Protein AF-A0A519KY81-F1 (afdb_monomer)

Foldseek 3Di:
DFQDPPDCPVVLVVLLVVVCVLCVVAWEEEEADCQQVSNLLVNVVVQHAYEYEHQDPLSLLNCLQRHFDACVPPVVVLVVLLVVLVPFDFAADPQLVVPVVVAPFAPSSQNSSLVRSVVVLVVVPDDSSSSSQSLVQSNVLSSQQTQPPRWSLHGDPDRDPSRPDHRDGDGPPHHHGHPVDGHYGYNDDSVVCVVVDDIPYYDDDDDPDPDDSCSGPVSSD

Structure (mmCIF, N/CA/C/O backbone):
data_AF-A0A519KY81-F1
#
_entry.id   AF-A0A519KY81-F1
#
loop_
_atom_site.group_PDB
_atom_site.id
_atom_site.type_symbol
_atom_site.label_atom_id
_atom_site.label_alt_id
_atom_site.label_comp_id
_atom_site.label_asym_id
_atom_site.label_entity_id
_atom_site.label_seq_id
_atom_site.pdbx_PDB_ins_code
_atom_site.Cartn_x
_atom_site.Cartn_y
_atom_site.Cartn_z
_atom_site.occupancy
_atom_site.B_iso_or_equiv
_atom_site.auth_seq_id
_atom_site.auth_comp_id
_atom_site.auth_asym_id
_atom_site.auth_atom_id
_atom_site.pdbx_PDB_model_num
ATOM 1 N N . MET A 1 1 ? 3.117 6.046 1.706 1.00 86.75 1 MET A N 1
ATOM 2 C CA . MET A 1 1 ? 1.874 5.765 0.960 1.00 86.75 1 MET A CA 1
ATOM 3 C C . MET A 1 1 ? 1.946 6.355 -0.438 1.00 86.75 1 MET A C 1
ATOM 5 O O . MET A 1 1 ? 2.460 7.462 -0.584 1.00 86.75 1 MET A O 1
ATOM 9 N N . ILE A 1 2 ? 1.371 5.650 -1.414 1.00 87.56 2 ILE A N 1
ATOM 10 C CA . ILE A 1 2 ? 1.284 6.036 -2.833 1.00 87.56 2 ILE A CA 1
ATOM 11 C C . ILE A 1 2 ? 0.385 7.264 -3.089 1.00 87.56 2 ILE A C 1
ATOM 13 O O . ILE A 1 2 ? -0.436 7.644 -2.240 1.00 87.56 2 ILE A O 1
ATOM 17 N N . LYS A 1 3 ? 0.521 7.885 -4.269 1.00 85.81 3 LYS A N 1
ATOM 18 C CA . LYS A 1 3 ? -0.446 8.875 -4.781 1.00 85.81 3 LYS A CA 1
ATOM 19 C C . LYS A 1 3 ? -1.814 8.217 -5.005 1.00 85.81 3 LYS A C 1
ATOM 21 O O . LYS A 1 3 ? -1.895 7.115 -5.534 1.00 85.81 3 LYS A O 1
ATOM 26 N N . TYR A 1 4 ? -2.886 8.901 -4.594 1.00 79.50 4 TYR A N 1
ATOM 27 C CA . TYR A 1 4 ? -4.249 8.363 -4.640 1.00 79.50 4 TYR A CA 1
ATOM 28 C C . TYR A 1 4 ? -5.308 9.464 -4.793 1.00 79.50 4 TYR A C 1
ATOM 30 O O . TYR A 1 4 ? -5.270 10.476 -4.082 1.00 79.50 4 TYR A O 1
ATOM 38 N N . ILE A 1 5 ? -6.265 9.273 -5.698 1.00 74.19 5 ILE A N 1
ATOM 39 C CA . ILE A 1 5 ? -7.364 10.198 -5.958 1.00 74.19 5 ILE A CA 1
ATOM 40 C C . ILE A 1 5 ? -8.365 10.128 -4.812 1.00 74.19 5 ILE A C 1
ATOM 42 O O . ILE A 1 5 ? -8.675 9.061 -4.287 1.00 74.19 5 ILE A O 1
ATOM 46 N N . GLY A 1 6 ? -8.835 11.295 -4.377 1.00 72.38 6 GLY A N 1
ATOM 47 C CA . GLY A 1 6 ? -9.708 11.388 -3.207 1.00 72.38 6 GLY A CA 1
ATOM 48 C C . GLY A 1 6 ? -8.995 11.128 -1.878 1.00 72.38 6 GLY A C 1
ATOM 49 O O . GLY A 1 6 ? -9.665 10.965 -0.858 1.00 72.38 6 GLY A O 1
ATOM 50 N N . SER A 1 7 ? -7.654 11.111 -1.859 1.00 77.50 7 SER A N 1
ATOM 51 C CA . SER A 1 7 ? -6.913 10.863 -0.629 1.00 77.50 7 SER A CA 1
ATOM 52 C C . SER A 1 7 ? -7.255 11.872 0.469 1.00 77.50 7 SER A C 1
ATOM 54 O O . SER A 1 7 ? -7.085 13.082 0.309 1.00 77.50 7 SER A O 1
ATOM 56 N N . LYS A 1 8 ? -7.634 11.358 1.641 1.00 83.31 8 LYS A N 1
ATOM 57 C CA . LYS A 1 8 ? -8.066 12.143 2.804 1.00 83.31 8 LYS A CA 1
ATOM 58 C C . LYS A 1 8 ? -6.940 12.837 3.567 1.00 83.31 8 LYS A C 1
ATOM 60 O O . LYS A 1 8 ? -7.136 13.256 4.698 1.00 83.31 8 LYS A O 1
ATOM 65 N N . ARG A 1 9 ? -5.767 13.044 2.954 1.00 83.69 9 ARG A N 1
ATOM 66 C CA . ARG A 1 9 ? -4.613 13.693 3.607 1.00 83.69 9 ARG A CA 1
ATOM 67 C C . ARG A 1 9 ? -4.960 15.049 4.227 1.00 83.69 9 ARG A C 1
ATOM 69 O O . ARG A 1 9 ? -4.516 15.325 5.331 1.00 83.69 9 ARG A O 1
ATOM 76 N N . ALA A 1 10 ? -5.741 15.873 3.529 1.00 86.44 10 ALA A N 1
ATOM 77 C CA . ALA A 1 10 ? -6.136 17.196 4.020 1.00 86.44 10 ALA A CA 1
ATOM 78 C C . ALA A 1 10 ? -7.217 17.145 5.115 1.00 86.44 10 ALA A C 1
ATOM 80 O O . ALA A 1 10 ? -7.306 18.067 5.918 1.00 86.44 10 ALA A O 1
ATOM 81 N N . LEU A 1 11 ? -8.021 16.076 5.158 1.00 89.19 11 LEU A N 1
ATOM 82 C CA . LEU A 1 11 ? -9.127 15.908 6.109 1.00 89.19 11 LEU A CA 1
ATOM 83 C C . LEU A 1 11 ? -8.766 15.014 7.300 1.00 89.19 11 LEU A C 1
ATOM 85 O O . LEU A 1 11 ? -9.532 14.935 8.254 1.00 89.19 11 LEU A O 1
ATOM 89 N N . LEU A 1 12 ? -7.598 14.370 7.271 1.00 90.88 12 LEU A N 1
ATOM 90 C CA . LEU A 1 12 ? -7.195 13.355 8.241 1.00 90.88 12 LEU A CA 1
ATOM 91 C C . LEU A 1 12 ? -7.276 13.860 9.684 1.00 90.88 12 LEU A C 1
ATOM 93 O O . LEU A 1 12 ? -7.847 13.189 10.533 1.00 90.88 12 LEU A O 1
ATOM 97 N N . GLY A 1 13 ? -6.782 15.076 9.943 1.00 91.12 13 GLY A N 1
ATOM 98 C CA . GLY A 1 13 ? -6.840 15.673 11.278 1.00 91.12 13 GLY A CA 1
ATOM 99 C C . GLY A 1 13 ? -8.270 15.872 11.785 1.00 91.12 13 GLY A C 1
ATOM 100 O O . GLY A 1 13 ? -8.539 15.609 12.950 1.00 91.12 13 GLY A O 1
ATOM 101 N N . GLN A 1 14 ? -9.195 16.279 10.910 1.00 93.94 14 GLN A N 1
ATOM 102 C CA . GLN A 1 14 ? -10.605 16.450 11.272 1.00 93.94 14 GLN A CA 1
ATOM 103 C C . GLN A 1 14 ? -11.278 15.098 11.517 1.00 93.94 14 GLN A C 1
ATOM 105 O O . GLN A 1 14 ? -11.890 14.918 12.562 1.00 93.94 14 GLN A O 1
ATOM 110 N N . VAL A 1 15 ? -11.107 14.137 10.600 1.00 93.94 15 VAL A N 1
ATOM 111 C CA . VAL A 1 15 ? -11.692 12.791 10.721 1.00 93.94 15 VAL A CA 1
ATOM 112 C C . VAL A 1 15 ? -11.234 12.124 12.016 1.00 93.94 15 VAL A C 1
ATOM 114 O O . VAL A 1 15 ? -12.064 11.695 12.813 1.00 93.94 15 VAL A O 1
ATOM 117 N N . SER A 1 16 ? -9.926 12.091 12.271 1.00 94.38 16 SER A N 1
ATOM 118 C CA . SER A 1 16 ? -9.390 11.449 13.470 1.00 94.38 16 SER A CA 1
ATOM 119 C C . SER A 1 16 ? -9.796 12.176 14.757 1.00 94.38 16 SER A C 1
ATOM 121 O O . SER A 1 16 ? -10.118 11.519 15.742 1.00 94.38 16 SER A O 1
ATOM 123 N N . ALA A 1 17 ? -9.864 13.515 14.756 1.00 95.50 17 ALA A N 1
ATOM 124 C CA . ALA A 1 17 ? -10.362 14.269 15.909 1.00 95.50 17 ALA A CA 1
ATOM 125 C C . ALA A 1 17 ? -11.845 13.982 16.197 1.00 95.50 17 ALA A C 1
ATOM 127 O O . ALA A 1 17 ? -12.228 13.833 17.356 1.00 95.50 17 ALA A O 1
ATOM 128 N N . THR A 1 18 ? -12.678 13.863 15.159 1.00 97.12 18 THR A N 1
ATOM 129 C CA . THR A 1 18 ? -14.090 13.491 15.310 1.00 97.12 18 THR A CA 1
ATOM 130 C C . THR A 1 18 ? -14.241 12.077 15.866 1.00 97.12 18 THR A C 1
ATOM 132 O O . THR A 1 18 ? -15.020 11.884 16.795 1.00 97.12 18 THR A O 1
ATOM 135 N N . VAL A 1 19 ? -13.474 11.104 15.362 1.00 97.12 19 VAL A N 1
ATOM 136 C CA . VAL A 1 19 ? -13.491 9.729 15.890 1.00 97.12 19 VAL A CA 1
ATOM 137 C C . VAL A 1 19 ? -13.079 9.706 17.363 1.00 97.12 19 VAL A C 1
ATOM 139 O O . VAL A 1 19 ? -13.790 9.125 18.178 1.00 97.12 19 VAL A O 1
ATOM 142 N N . ALA A 1 20 ? -12.001 10.404 17.731 1.00 96.25 20 ALA A N 1
ATOM 143 C CA . ALA A 1 20 ? -11.552 10.495 19.119 1.00 96.25 20 ALA A CA 1
ATOM 144 C C . ALA A 1 20 ? -12.575 11.172 20.046 1.00 96.25 20 ALA A C 1
ATOM 146 O O . ALA A 1 20 ? -12.716 10.775 21.199 1.00 96.25 20 ALA A O 1
ATOM 147 N N . ALA A 1 21 ? -13.320 12.165 19.552 1.00 97.44 21 ALA A N 1
ATOM 148 C CA . ALA A 1 21 ? -14.384 12.805 20.320 1.00 97.44 21 ALA A CA 1
ATOM 149 C C . ALA A 1 21 ? -15.600 11.885 20.538 1.00 97.44 21 ALA A C 1
ATOM 151 O O . ALA A 1 21 ? -16.237 11.959 21.587 1.00 97.44 21 ALA A O 1
ATOM 152 N N . LEU A 1 22 ? -15.922 11.028 19.563 1.00 97.56 22 LEU A N 1
ATOM 153 C CA . LEU A 1 22 ? -17.027 10.066 19.651 1.00 97.56 22 LEU A CA 1
ATOM 154 C C . LEU A 1 22 ? -16.667 8.830 20.488 1.00 97.56 22 LEU A C 1
ATOM 156 O O . LEU A 1 22 ? -17.531 8.287 21.171 1.00 97.56 22 LEU A O 1
ATOM 160 N N . LEU A 1 23 ? -15.398 8.416 20.464 1.00 96.81 23 LEU A N 1
ATOM 161 C CA . LEU A 1 23 ? -14.864 7.260 21.187 1.00 96.81 23 LEU A CA 1
ATOM 162 C C . LEU A 1 23 ? -13.694 7.671 22.108 1.00 96.81 23 LEU A C 1
ATOM 164 O O . LEU A 1 23 ? -12.553 7.250 21.894 1.00 96.81 23 LEU A O 1
ATOM 168 N N . PRO A 1 24 ? -13.939 8.483 23.157 1.00 95.44 24 PRO A N 1
ATOM 169 C CA . PRO A 1 24 ? -12.875 9.055 23.991 1.00 95.44 24 PRO A CA 1
ATOM 170 C C . PRO A 1 24 ? -12.103 8.024 24.823 1.00 95.44 24 PRO A C 1
ATOM 172 O O . PRO A 1 24 ? -11.012 8.320 25.298 1.00 95.44 24 PRO A O 1
ATOM 175 N N . GLN A 1 25 ? -12.660 6.824 25.009 1.00 94.38 25 GLN A N 1
ATOM 176 C CA . GLN A 1 25 ? -12.021 5.716 25.731 1.00 94.38 25 GLN A CA 1
ATOM 177 C C . GLN A 1 25 ? -11.366 4.695 24.785 1.00 94.38 25 GLN A C 1
ATOM 179 O O . GLN A 1 25 ? -10.981 3.609 25.216 1.00 94.38 25 GLN A O 1
ATOM 184 N N . GLY A 1 26 ? -11.251 5.024 23.496 1.00 95.12 26 GLY A N 1
ATOM 185 C CA . GLY A 1 26 ? -10.890 4.066 22.458 1.00 95.12 26 GLY A CA 1
ATOM 186 C C . GLY A 1 26 ? -12.090 3.237 21.995 1.00 95.12 26 GLY A C 1
ATOM 187 O O . GLY A 1 26 ? -13.235 3.505 22.358 1.00 95.12 26 GLY A O 1
ATOM 188 N N . GLY A 1 27 ? -11.818 2.244 21.153 1.00 96.19 27 GLY A N 1
ATOM 189 C CA . GLY A 1 27 ? -12.830 1.363 20.577 1.00 96.19 27 GLY A CA 1
ATOM 190 C C . GLY A 1 27 ? -12.358 0.723 19.275 1.00 96.19 27 GLY A C 1
ATOM 191 O O . GLY A 1 27 ? -11.197 0.869 18.871 1.00 96.19 27 GLY A O 1
ATOM 192 N N . THR A 1 28 ? -13.277 0.018 18.627 1.00 97.88 28 THR A N 1
ATOM 193 C CA . THR A 1 28 ? -13.098 -0.589 17.310 1.00 97.88 28 THR A CA 1
ATOM 194 C C . THR A 1 28 ? -13.725 0.296 16.241 1.00 97.88 28 THR A C 1
ATOM 196 O O . THR A 1 28 ? -14.919 0.585 16.287 1.00 97.88 28 THR A O 1
ATOM 199 N N . VAL A 1 29 ? -12.928 0.705 15.255 1.00 98.19 29 VAL A N 1
ATOM 200 C CA . VAL A 1 29 ? -13.382 1.508 14.116 1.00 98.19 29 VAL A CA 1
ATOM 201 C C . VAL A 1 29 ? -13.293 0.688 12.837 1.00 98.19 29 VAL A C 1
ATOM 203 O O . VAL A 1 29 ? -12.252 0.100 12.542 1.00 98.19 29 VAL A O 1
ATOM 206 N N . CYS A 1 30 ? -14.370 0.668 12.058 1.00 98.00 30 CYS A N 1
ATOM 207 C CA . CYS A 1 30 ? -14.385 0.052 10.739 1.00 98.00 30 CYS A CA 1
ATOM 208 C C . CYS A 1 30 ? -14.216 1.105 9.635 1.00 98.00 30 CYS A C 1
ATOM 210 O O . CYS A 1 30 ? -14.922 2.110 9.625 1.00 98.00 30 CYS A O 1
ATOM 212 N N . ASP A 1 31 ? -13.299 0.858 8.702 1.00 97.38 31 ASP A N 1
ATOM 213 C CA . ASP A 1 31 ? -13.077 1.636 7.479 1.00 97.38 31 ASP A CA 1
ATOM 214 C C . ASP A 1 31 ? -13.362 0.732 6.268 1.00 97.38 31 ASP A C 1
ATOM 216 O O . ASP A 1 31 ? -12.501 -0.044 5.850 1.00 97.38 31 ASP A O 1
ATOM 220 N N . LEU A 1 32 ? -14.595 0.782 5.745 1.00 95.94 32 LEU A N 1
ATOM 221 C CA . LEU A 1 32 ? -15.070 -0.162 4.719 1.00 95.94 32 LEU A CA 1
ATOM 222 C C . LEU A 1 32 ? -14.501 0.082 3.310 1.00 95.94 32 LEU A C 1
ATOM 224 O O . LEU A 1 32 ? -14.608 -0.799 2.453 1.00 95.94 32 LEU A O 1
ATOM 228 N N . PHE A 1 33 ? -13.924 1.264 3.082 1.00 95.19 33 PHE A N 1
ATOM 229 C CA . PHE A 1 33 ? -13.408 1.740 1.795 1.00 95.19 33 PHE A CA 1
ATOM 230 C C . PHE A 1 33 ? -11.996 2.297 1.989 1.00 95.19 33 PHE A C 1
ATOM 232 O O . PHE A 1 33 ? -11.723 3.481 1.779 1.00 95.19 33 PHE A O 1
ATOM 239 N N . SER A 1 34 ? -11.100 1.433 2.459 1.00 94.69 34 SER A N 1
ATOM 240 C CA . SER A 1 34 ? -9.813 1.855 3.006 1.00 94.69 34 SER A CA 1
ATOM 241 C C . SER A 1 34 ? -8.880 2.499 1.978 1.00 94.69 34 SER A C 1
ATOM 243 O O . SER A 1 34 ? -8.067 3.356 2.347 1.00 94.69 34 SER A O 1
ATOM 245 N N . GLY A 1 35 ? -8.985 2.146 0.691 1.00 93.88 35 GLY A N 1
ATOM 246 C CA . GLY A 1 35 ? -8.185 2.706 -0.394 1.00 93.88 35 GLY A CA 1
ATOM 247 C C . GLY A 1 35 ? -6.687 2.684 -0.082 1.00 93.88 35 GLY A C 1
ATOM 248 O O . GLY A 1 35 ? -6.050 1.639 -0.038 1.00 93.88 35 GLY A O 1
ATOM 249 N N . SER A 1 36 ? -6.095 3.854 0.178 1.00 93.62 36 SER A N 1
ATOM 250 C CA . SER A 1 36 ? -4.675 3.948 0.551 1.00 93.62 36 SER A CA 1
ATOM 251 C C . SER A 1 36 ? -4.376 3.601 2.022 1.00 93.62 36 SER A C 1
ATOM 253 O O . SER A 1 36 ? -3.290 3.927 2.504 1.00 93.62 36 SER A O 1
ATOM 255 N N . ALA A 1 37 ? -5.359 3.083 2.762 1.00 96.31 37 ALA A N 1
ATOM 256 C CA . ALA A 1 37 ? -5.355 2.806 4.199 1.00 96.31 37 ALA A CA 1
ATOM 257 C C . ALA A 1 37 ? -4.998 4.007 5.098 1.00 96.31 37 ALA A C 1
ATOM 259 O O . ALA A 1 37 ? -4.590 3.842 6.245 1.00 96.31 37 ALA A O 1
ATOM 260 N N . ARG A 1 38 ? -5.133 5.244 4.599 1.00 95.44 38 ARG A N 1
ATOM 261 C CA . ARG A 1 38 ? -4.651 6.448 5.303 1.00 95.44 38 ARG A CA 1
ATOM 262 C C . ARG A 1 38 ? -5.445 6.761 6.568 1.00 95.44 38 ARG A C 1
ATOM 264 O O . ARG A 1 38 ? -4.846 7.174 7.556 1.00 95.44 38 ARG A O 1
ATOM 271 N N . VAL A 1 39 ? -6.766 6.585 6.527 1.00 96.81 39 VAL A N 1
ATOM 272 C CA . VAL A 1 39 ? -7.634 6.797 7.694 1.00 96.81 39 VAL A CA 1
ATOM 273 C C . VAL A 1 39 ? -7.384 5.694 8.718 1.00 96.81 39 VAL A C 1
ATOM 275 O O . VAL A 1 39 ? -7.020 6.005 9.850 1.00 96.81 39 VAL A O 1
ATOM 278 N N . GLY A 1 40 ? -7.458 4.424 8.304 1.00 97.50 40 GLY A N 1
ATOM 279 C CA . GLY A 1 40 ? -7.167 3.294 9.186 1.00 97.50 40 GLY A CA 1
ATOM 280 C C . GLY A 1 40 ? -5.780 3.346 9.844 1.00 97.50 40 GLY A C 1
ATOM 281 O O . GLY A 1 40 ? -5.664 3.127 11.048 1.00 97.50 40 GLY A O 1
ATOM 282 N N . HIS A 1 41 ? -4.731 3.712 9.099 1.00 98.00 41 HIS A N 1
ATOM 283 C CA . HIS A 1 41 ? -3.371 3.879 9.636 1.00 98.00 41 HIS A CA 1
ATOM 284 C C . HIS A 1 41 ? -3.306 4.966 10.713 1.00 98.00 41 HIS A C 1
ATOM 286 O O . HIS A 1 41 ? -2.771 4.731 11.794 1.00 98.00 41 HIS A O 1
ATOM 292 N N . ALA A 1 42 ? -3.913 6.130 10.468 1.00 97.62 42 ALA A N 1
ATOM 293 C CA . ALA A 1 42 ? -3.933 7.216 11.445 1.00 97.62 42 ALA A CA 1
ATOM 294 C C . ALA A 1 42 ? -4.702 6.846 12.721 1.00 97.62 42 ALA A C 1
ATOM 296 O O . ALA A 1 42 ? -4.240 7.142 13.821 1.00 97.62 42 ALA A O 1
ATOM 297 N N . LEU A 1 43 ? -5.849 6.174 12.583 1.00 97.94 43 LEU A N 1
ATOM 298 C CA . LEU A 1 43 ? -6.649 5.720 13.722 1.00 97.94 43 LEU A CA 1
ATOM 299 C C . LEU A 1 43 ? -5.914 4.653 14.541 1.00 97.94 43 LEU A C 1
ATOM 301 O O . LEU A 1 43 ? -5.872 4.751 15.767 1.00 97.94 43 LEU A O 1
ATOM 305 N N . LYS A 1 44 ? -5.241 3.699 13.887 1.00 98.12 44 LYS A N 1
ATOM 306 C CA . LYS A 1 44 ? -4.354 2.749 14.573 1.00 98.12 44 LYS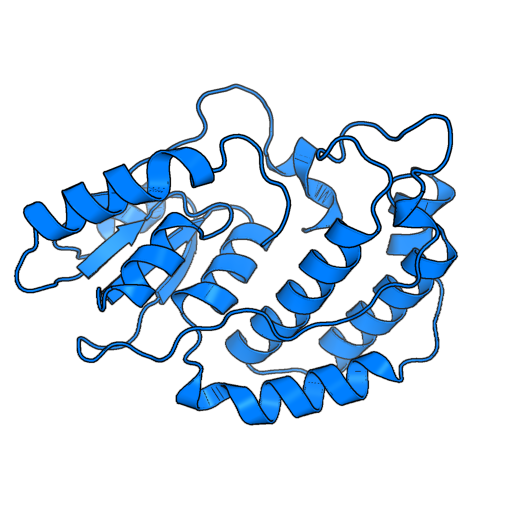 A CA 1
ATOM 307 C C . LYS A 1 44 ? -3.259 3.472 15.359 1.00 98.12 44 LYS A C 1
ATOM 309 O O . LYS A 1 44 ? -3.000 3.127 16.508 1.00 98.12 44 LYS A O 1
ATOM 314 N N . GLY A 1 45 ? -2.653 4.509 14.778 1.00 97.19 45 GLY A N 1
ATOM 315 C CA . GLY A 1 45 ? -1.644 5.337 15.451 1.00 97.19 45 GLY A CA 1
ATOM 316 C C . GLY A 1 45 ? -2.164 6.077 16.687 1.00 97.19 45 GLY A C 1
ATOM 317 O O . GLY A 1 45 ? -1.379 6.420 17.566 1.00 97.19 45 GLY A O 1
ATOM 318 N N . GLN A 1 46 ? -3.478 6.281 16.787 1.00 96.69 46 GLN A N 1
ATOM 319 C CA . GLN A 1 46 ? -4.149 6.841 17.964 1.00 96.69 46 GLN A CA 1
ATOM 320 C C . GLN A 1 46 ? -4.590 5.772 18.977 1.00 96.69 46 GLN A C 1
ATOM 322 O O . GLN A 1 46 ? -5.208 6.104 19.984 1.00 96.69 46 GLN A O 1
ATOM 327 N N . GLY A 1 47 ? -4.263 4.500 18.736 1.00 97.12 47 GLY A N 1
ATOM 328 C CA . GLY A 1 47 ? -4.565 3.389 19.636 1.00 97.12 47 GLY A CA 1
ATOM 329 C C . GLY A 1 47 ? -5.921 2.723 19.401 1.00 97.12 47 GLY A C 1
ATOM 330 O O . GLY A 1 47 ? -6.277 1.824 20.161 1.00 97.12 47 GLY A O 1
ATOM 331 N N . PHE A 1 48 ? -6.668 3.113 18.362 1.00 98.19 48 PHE A N 1
ATOM 332 C CA . PHE A 1 48 ? -7.907 2.424 18.001 1.00 98.19 48 PHE A CA 1
ATOM 333 C C . PHE A 1 48 ? -7.612 1.048 17.416 1.00 98.19 48 PHE A C 1
ATOM 335 O O . PHE A 1 48 ? -6.683 0.877 16.622 1.00 98.19 48 PHE A O 1
ATOM 342 N N . ARG A 1 49 ? -8.462 0.074 17.744 1.00 98.19 49 ARG A N 1
ATOM 343 C CA . ARG A 1 49 ? -8.527 -1.164 16.973 1.00 98.19 49 ARG A CA 1
ATOM 344 C C . ARG A 1 49 ? -9.222 -0.842 15.658 1.00 98.19 49 ARG A C 1
ATOM 346 O O . ARG A 1 49 ? -10.298 -0.255 15.658 1.00 98.19 49 ARG A O 1
ATOM 353 N N . VAL A 1 50 ? -8.610 -1.195 14.536 1.00 98.38 50 VAL A N 1
ATOM 354 C CA . VAL A 1 50 ? -9.134 -0.840 13.215 1.00 98.38 50 VAL A CA 1
ATOM 355 C C . VAL A 1 50 ? -9.402 -2.094 12.404 1.00 98.38 50 VAL A C 1
ATOM 357 O O . VAL A 1 50 ? -8.547 -2.977 12.317 1.00 98.38 50 VAL A O 1
ATOM 360 N N . TRP A 1 51 ? -10.576 -2.147 11.784 1.00 98.38 51 TRP A N 1
ATOM 361 C CA . TRP A 1 51 ? -10.897 -3.111 10.742 1.00 98.38 51 TRP A CA 1
ATOM 362 C C . TRP A 1 51 ? -11.045 -2.372 9.413 1.00 98.38 51 TRP A C 1
ATOM 364 O O . TRP A 1 51 ? -12.031 -1.674 9.184 1.00 98.38 51 TRP A O 1
ATOM 374 N N . SER A 1 52 ? -10.058 -2.522 8.535 1.00 98.25 52 SER A N 1
ATOM 375 C CA . SER A 1 52 ? -10.083 -1.959 7.187 1.00 98.25 52 SER A CA 1
ATOM 376 C C . SER A 1 52 ? -10.551 -2.990 6.166 1.00 98.25 52 SER A C 1
ATOM 378 O O . SER A 1 52 ? -10.194 -4.162 6.247 1.00 98.25 52 SER A O 1
ATOM 380 N N . ASN A 1 53 ? -11.322 -2.546 5.185 1.00 98.12 53 ASN A N 1
ATOM 381 C CA . ASN A 1 53 ? -11.752 -3.354 4.055 1.00 98.12 53 ASN A CA 1
ATOM 382 C C . ASN A 1 53 ? -11.523 -2.593 2.747 1.00 98.12 53 ASN A C 1
ATOM 384 O O . ASN A 1 53 ? -11.575 -1.363 2.718 1.00 98.12 53 ASN A O 1
ATOM 388 N N . ASP A 1 54 ? -11.272 -3.317 1.665 1.00 96.56 54 ASP A N 1
ATOM 389 C CA . ASP A 1 54 ? -11.402 -2.787 0.310 1.00 96.56 54 ASP A CA 1
ATOM 390 C C . ASP A 1 54 ? -11.710 -3.922 -0.671 1.00 96.56 54 ASP A C 1
ATOM 392 O O . ASP A 1 54 ? -11.477 -5.092 -0.369 1.00 96.56 54 ASP A O 1
ATOM 396 N N . HIS A 1 55 ? -12.215 -3.571 -1.850 1.00 94.38 55 HIS A N 1
ATOM 397 C CA . HIS A 1 55 ? -12.498 -4.525 -2.922 1.00 94.38 55 HIS A CA 1
ATOM 398 C C . HIS A 1 55 ? -11.353 -4.668 -3.939 1.00 94.38 55 HIS A C 1
ATOM 400 O O . HIS A 1 55 ? -11.406 -5.574 -4.762 1.00 94.38 55 HIS A O 1
ATOM 406 N N . ASN A 1 56 ? -10.358 -3.769 -3.916 1.00 94.56 56 ASN A N 1
ATOM 407 C CA . ASN A 1 56 ? -9.169 -3.855 -4.768 1.00 94.56 56 ASN A CA 1
ATOM 408 C C . ASN A 1 56 ? -8.035 -4.563 -4.017 1.00 94.56 56 ASN A C 1
ATOM 410 O O . ASN A 1 56 ? -7.792 -4.278 -2.834 1.00 94.56 56 ASN A O 1
ATOM 414 N N . ALA A 1 57 ? -7.282 -5.424 -4.704 1.00 96.38 57 ALA A N 1
ATOM 415 C CA . ALA A 1 57 ? -6.219 -6.199 -4.076 1.00 96.38 57 ALA A CA 1
ATOM 416 C C . ALA A 1 57 ? -5.064 -5.299 -3.615 1.00 96.38 57 ALA A C 1
ATOM 418 O O . ALA A 1 57 ? -4.516 -5.512 -2.525 1.00 96.38 57 ALA A O 1
ATOM 419 N N . TYR A 1 58 ? -4.734 -4.238 -4.367 1.00 95.69 58 TYR A N 1
ATOM 420 C CA . TYR A 1 58 ? -3.691 -3.298 -3.937 1.00 95.69 58 TYR A CA 1
ATOM 421 C C . TYR A 1 58 ? -4.090 -2.562 -2.649 1.00 95.69 58 TYR A C 1
ATOM 423 O O . TYR A 1 58 ? -3.249 -2.310 -1.784 1.00 95.69 58 TYR A O 1
ATOM 431 N N . ALA A 1 59 ? -5.372 -2.218 -2.499 1.00 96.25 59 ALA A N 1
ATOM 432 C CA . ALA A 1 59 ? -5.877 -1.490 -1.340 1.00 96.25 59 ALA A CA 1
ATOM 433 C C . ALA A 1 59 ? -5.908 -2.395 -0.105 1.00 96.25 59 ALA A C 1
ATOM 435 O O . ALA A 1 59 ? -5.445 -2.001 0.967 1.00 96.25 59 ALA A O 1
ATOM 436 N N . HIS A 1 60 ? -6.328 -3.649 -0.281 1.00 98.31 60 HIS A N 1
ATOM 437 C CA . HIS A 1 60 ? -6.193 -4.675 0.745 1.00 98.31 60 HIS A CA 1
ATOM 438 C C . HIS A 1 60 ? -4.729 -4.899 1.158 1.00 98.31 60 HIS A C 1
ATOM 440 O O . HIS A 1 60 ? -4.435 -4.995 2.349 1.00 98.31 60 HIS A O 1
ATOM 446 N N . THR A 1 61 ? -3.794 -4.926 0.206 1.00 98.62 61 THR A N 1
ATOM 447 C CA . THR A 1 61 ? -2.354 -5.072 0.486 1.00 98.62 61 THR A CA 1
ATOM 448 C C . THR A 1 61 ? -1.828 -3.891 1.313 1.00 98.62 61 THR A C 1
ATOM 450 O O . THR A 1 61 ? -1.139 -4.085 2.317 1.00 98.62 61 THR A O 1
ATOM 453 N N . LEU A 1 62 ? -2.230 -2.660 0.971 1.00 98.50 62 LEU A N 1
ATOM 454 C CA . LEU A 1 62 ? -1.921 -1.456 1.753 1.00 98.50 62 LEU A CA 1
ATOM 455 C C . LEU A 1 62 ? -2.511 -1.525 3.170 1.00 98.50 62 LEU A C 1
ATOM 457 O O . LEU A 1 62 ? -1.810 -1.227 4.138 1.00 98.50 62 LEU A O 1
ATOM 461 N N . ALA A 1 63 ? -3.773 -1.938 3.312 1.00 98.44 63 ALA A N 1
ATOM 462 C CA . ALA A 1 63 ? -4.415 -2.115 4.613 1.00 98.44 63 ALA A CA 1
ATOM 463 C C . ALA A 1 63 ? -3.737 -3.220 5.437 1.00 98.44 63 ALA A C 1
ATOM 465 O O . ALA A 1 63 ? -3.522 -3.055 6.637 1.00 98.44 63 ALA A O 1
ATOM 466 N N . THR A 1 64 ? -3.313 -4.309 4.800 1.00 98.81 64 THR A N 1
ATOM 467 C CA . THR A 1 64 ? -2.589 -5.392 5.469 1.00 98.81 64 THR A CA 1
ATOM 468 C C . THR A 1 64 ? -1.265 -4.880 6.039 1.00 98.81 64 THR A C 1
ATOM 470 O O . THR A 1 64 ? -0.985 -5.101 7.214 1.00 98.81 64 THR A O 1
ATOM 473 N N . ALA A 1 65 ? -0.490 -4.110 5.270 1.00 98.69 65 ALA A N 1
ATOM 474 C CA . ALA A 1 65 ? 0.792 -3.577 5.735 1.00 98.69 65 ALA A CA 1
ATOM 475 C C . ALA A 1 65 ? 0.657 -2.449 6.779 1.00 98.69 65 ALA A C 1
ATOM 477 O O . ALA A 1 65 ? 1.384 -2.427 7.769 1.00 98.69 65 ALA A O 1
ATOM 478 N N . TYR A 1 66 ? -0.245 -1.483 6.574 1.00 98.62 66 TYR A N 1
ATOM 479 C CA . TYR A 1 66 ? -0.332 -0.305 7.449 1.00 98.62 66 TYR A CA 1
ATOM 480 C C . TYR A 1 66 ? -1.257 -0.497 8.652 1.00 98.62 66 TYR A C 1
ATOM 482 O O . TYR A 1 66 ? -1.006 0.070 9.719 1.00 98.62 66 TYR A O 1
ATOM 490 N N . VAL A 1 67 ? -2.333 -1.269 8.494 1.00 98.50 67 VAL A N 1
ATOM 491 C CA . VAL A 1 67 ? -3.368 -1.443 9.519 1.00 98.50 67 VAL A CA 1
ATOM 492 C C . VAL A 1 67 ? -3.194 -2.776 10.231 1.00 98.50 67 VAL A C 1
ATOM 494 O O . VAL A 1 67 ? -2.999 -2.776 11.444 1.00 98.50 67 VAL A O 1
ATOM 497 N N . GLN A 1 68 ? -3.196 -3.901 9.519 1.00 98.75 68 GLN A N 1
ATOM 498 C CA . GLN A 1 68 ? -3.145 -5.217 10.164 1.00 98.75 68 GLN A CA 1
ATOM 499 C C . GLN A 1 68 ? -1.768 -5.542 10.761 1.00 98.75 68 GLN A C 1
ATOM 501 O O . GLN A 1 68 ? -1.690 -5.939 11.922 1.00 98.75 68 GLN A O 1
ATOM 506 N N . ALA A 1 69 ? -0.683 -5.341 10.010 1.00 98.56 69 ALA A N 1
ATOM 507 C CA . ALA A 1 69 ? 0.648 -5.768 10.423 1.00 98.56 69 ALA A CA 1
ATOM 508 C C . ALA A 1 69 ? 1.118 -5.067 11.706 1.00 98.56 69 ALA A C 1
ATOM 510 O O . ALA A 1 69 ? 1.014 -3.848 11.850 1.00 98.56 69 ALA A O 1
ATOM 511 N N . ASP A 1 70 ? 1.674 -5.833 12.641 1.00 98.25 70 ASP A N 1
ATOM 512 C CA . ASP A 1 70 ? 2.272 -5.309 13.866 1.00 98.25 70 ASP A CA 1
ATOM 513 C C . ASP A 1 70 ? 3.776 -5.092 13.673 1.00 98.25 70 ASP A C 1
ATOM 515 O O . ASP A 1 70 ? 4.530 -6.046 13.459 1.00 98.25 70 ASP A O 1
ATOM 519 N N . ARG A 1 71 ? 4.229 -3.838 13.798 1.00 98.19 71 ARG A N 1
ATOM 520 C CA . ARG A 1 71 ? 5.656 -3.491 13.749 1.00 98.19 71 ARG A CA 1
ATOM 521 C C . ARG A 1 71 ? 6.489 -4.329 14.723 1.00 98.19 71 ARG A C 1
ATOM 523 O O . ARG A 1 71 ? 7.577 -4.756 14.356 1.00 98.19 71 ARG A O 1
ATOM 530 N N . GLY A 1 72 ? 6.000 -4.562 15.941 1.00 97.50 72 GLY A N 1
ATOM 531 C CA . GLY A 1 72 ? 6.719 -5.331 16.957 1.00 97.50 72 GLY A CA 1
ATOM 532 C C . GLY A 1 72 ? 6.950 -6.790 16.557 1.00 97.50 72 GLY A C 1
ATOM 533 O O . GLY A 1 72 ? 7.947 -7.376 16.967 1.00 97.50 72 GLY A O 1
ATOM 534 N N . ARG A 1 73 ? 6.070 -7.353 15.719 1.00 97.81 73 ARG A N 1
ATOM 535 C CA . ARG A 1 73 ? 6.192 -8.717 15.185 1.00 97.81 73 ARG A CA 1
ATOM 536 C C . ARG A 1 73 ? 7.110 -8.792 13.967 1.00 97.81 73 ARG A C 1
ATOM 538 O O . ARG A 1 73 ? 7.819 -9.782 13.825 1.00 97.81 73 ARG A O 1
ATOM 545 N N . TRP A 1 74 ? 7.050 -7.787 13.090 1.00 98.50 74 TRP A N 1
ATOM 546 C CA . TRP A 1 74 ? 7.546 -7.909 11.714 1.00 98.50 74 TRP A CA 1
ATOM 547 C C . TRP A 1 74 ? 8.778 -7.079 11.364 1.00 98.50 74 TRP A C 1
ATOM 549 O O . TRP A 1 74 ? 9.354 -7.302 10.302 1.00 98.50 74 TRP A O 1
ATOM 559 N N . LEU A 1 75 ? 9.182 -6.113 12.194 1.00 98.38 75 LEU A N 1
ATOM 560 C CA . LEU A 1 75 ? 10.206 -5.133 11.813 1.00 98.38 75 LEU A CA 1
ATOM 561 C C . LEU A 1 75 ? 11.534 -5.773 11.378 1.00 98.38 75 LEU A C 1
ATOM 563 O O . LEU A 1 75 ? 12.108 -5.354 10.376 1.00 98.38 75 LEU A O 1
ATOM 567 N N . GLU A 1 76 ? 12.018 -6.767 12.121 1.00 98.50 76 GLU A N 1
ATOM 568 C CA . GLU A 1 76 ? 13.311 -7.405 11.854 1.00 98.50 76 GLU A CA 1
ATOM 569 C C . GLU A 1 76 ? 13.277 -8.237 10.565 1.00 98.50 76 GLU A C 1
ATOM 571 O O . GLU A 1 76 ? 14.123 -8.068 9.687 1.00 98.50 76 GLU A O 1
ATOM 576 N N . GLN A 1 77 ? 12.257 -9.083 10.410 1.00 98.69 77 GLN A N 1
ATOM 577 C CA . GLN A 1 77 ? 12.071 -9.924 9.229 1.00 98.69 77 GLN A CA 1
ATOM 578 C C . GLN A 1 77 ? 11.828 -9.071 7.983 1.00 98.69 77 GLN A C 1
ATOM 580 O O . GLN A 1 77 ? 12.373 -9.363 6.921 1.00 98.69 77 GLN A O 1
ATOM 585 N N . ALA A 1 78 ? 11.058 -7.988 8.112 1.00 98.69 78 ALA A N 1
ATOM 586 C CA . ALA A 1 78 ? 10.847 -7.046 7.025 1.00 98.69 78 ALA A CA 1
ATOM 587 C C . ALA A 1 78 ? 12.162 -6.380 6.605 1.00 98.69 78 ALA A C 1
ATOM 589 O O . ALA A 1 78 ? 12.426 -6.274 5.411 1.00 98.69 78 ALA A O 1
ATOM 590 N N . GLU A 1 79 ? 13.022 -5.970 7.543 1.00 98.69 79 GLU A N 1
ATOM 591 C CA . GLU A 1 79 ? 14.315 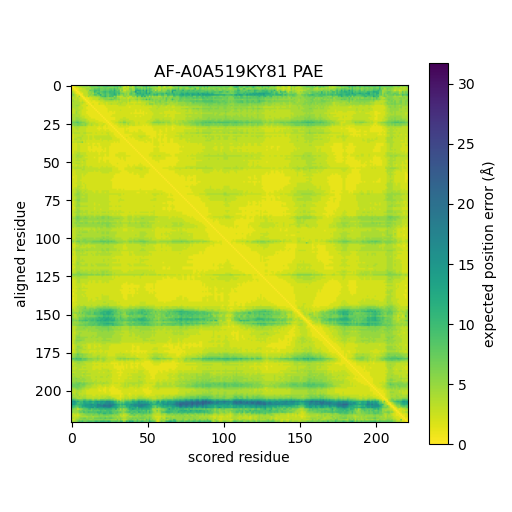-5.376 7.182 1.00 98.69 79 GLU A CA 1
ATOM 592 C C . GLU A 1 79 ? 15.240 -6.390 6.493 1.00 98.69 79 GLU A C 1
ATOM 594 O O . GLU A 1 79 ? 15.931 -6.031 5.535 1.00 98.69 79 GLU A O 1
ATOM 599 N N . ALA A 1 80 ? 15.213 -7.659 6.913 1.00 98.62 80 ALA A N 1
ATOM 600 C CA . ALA A 1 80 ? 15.943 -8.732 6.241 1.00 98.62 80 ALA A CA 1
ATOM 601 C C . ALA A 1 80 ? 15.455 -8.930 4.794 1.00 98.62 80 ALA A C 1
ATOM 603 O O . ALA A 1 80 ? 16.267 -8.910 3.866 1.00 98.62 80 ALA A O 1
ATOM 604 N N . VAL A 1 81 ? 14.135 -9.018 4.589 1.00 98.81 81 VAL A N 1
ATOM 605 C CA . VAL A 1 81 ? 13.523 -9.128 3.254 1.00 98.81 81 VAL A CA 1
ATOM 606 C C . VAL A 1 81 ? 13.887 -7.923 2.386 1.00 98.81 81 VAL A C 1
ATOM 608 O O . VAL A 1 81 ? 14.366 -8.094 1.268 1.00 98.81 81 VAL A O 1
ATOM 611 N N . LEU A 1 82 ? 13.732 -6.693 2.889 1.00 98.75 82 LEU A N 1
ATOM 612 C CA . LEU A 1 82 ? 14.061 -5.488 2.120 1.00 98.75 82 LEU A CA 1
ATOM 613 C C . LEU A 1 82 ? 15.556 -5.392 1.798 1.00 98.75 82 LEU A C 1
ATOM 615 O O . LEU A 1 82 ? 15.914 -4.911 0.725 1.00 98.75 82 LEU A O 1
ATOM 619 N N . THR A 1 83 ? 16.431 -5.844 2.696 1.00 98.62 83 THR A N 1
ATOM 620 C CA . THR A 1 83 ? 17.878 -5.906 2.444 1.00 98.62 83 THR A CA 1
ATOM 621 C C . THR A 1 83 ? 18.199 -6.851 1.299 1.00 98.62 83 THR A C 1
ATOM 623 O O . THR A 1 83 ? 18.987 -6.495 0.427 1.00 98.62 83 THR A O 1
ATOM 626 N N . GLU A 1 84 ? 17.553 -8.011 1.259 1.00 98.38 84 GLU A N 1
ATOM 627 C CA . GLU A 1 84 ? 17.718 -8.957 0.164 1.00 98.38 84 GLU A CA 1
ATOM 628 C C . GLU A 1 84 ? 17.152 -8.418 -1.157 1.00 98.38 84 GLU A C 1
ATOM 630 O O . GLU A 1 84 ? 17.811 -8.471 -2.192 1.00 98.38 84 GLU A O 1
ATOM 635 N N . LEU A 1 85 ? 15.968 -7.803 -1.129 1.00 98.62 85 LEU A N 1
ATOM 636 C CA . LEU A 1 85 ? 15.362 -7.227 -2.331 1.00 98.62 85 LEU A CA 1
ATOM 637 C C . LEU A 1 85 ? 16.213 -6.105 -2.938 1.00 98.62 85 LEU A C 1
ATOM 639 O O . LEU A 1 85 ? 16.236 -5.946 -4.154 1.00 98.62 85 LEU A O 1
ATOM 643 N N . ARG A 1 86 ? 16.959 -5.344 -2.127 1.00 98.31 86 ARG A N 1
ATOM 644 C CA . ARG A 1 86 ? 17.883 -4.300 -2.614 1.00 98.31 86 ARG A CA 1
ATOM 645 C C . ARG A 1 86 ? 19.074 -4.856 -3.411 1.00 98.31 86 ARG A C 1
ATOM 647 O O . ARG A 1 86 ? 19.759 -4.062 -4.050 1.00 98.31 86 ARG A O 1
ATOM 654 N N . THR A 1 87 ? 19.343 -6.164 -3.372 1.00 97.62 87 THR A N 1
ATOM 655 C CA . THR A 1 87 ? 20.488 -6.790 -4.062 1.00 97.62 87 THR A CA 1
ATOM 656 C C . THR A 1 87 ? 20.097 -7.613 -5.287 1.00 97.62 87 THR A C 1
ATOM 658 O O . THR A 1 87 ? 20.978 -8.186 -5.932 1.00 97.62 87 THR A O 1
ATOM 661 N N . VAL A 1 88 ? 18.806 -7.664 -5.645 1.00 97.69 88 VAL A N 1
ATOM 662 C CA . VAL A 1 88 ? 18.363 -8.404 -6.833 1.00 97.69 88 VAL A CA 1
ATOM 663 C C . VAL A 1 88 ? 19.029 -7.857 -8.092 1.00 97.69 88 VAL A C 1
ATOM 665 O O . VAL A 1 88 ? 1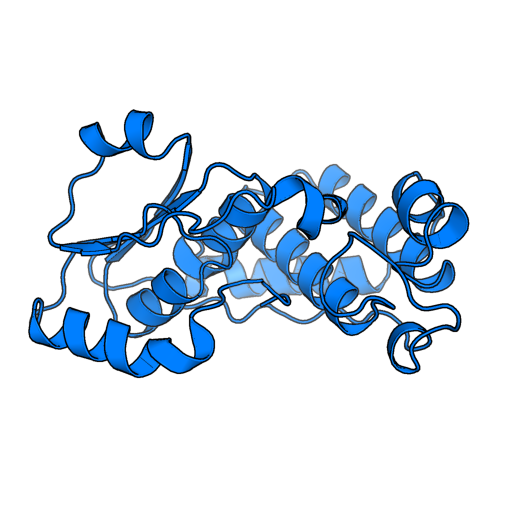9.224 -6.650 -8.254 1.00 97.69 88 VAL A O 1
ATOM 668 N N . THR A 1 89 ? 19.373 -8.758 -9.007 1.00 98.31 89 THR A N 1
ATOM 669 C CA . THR A 1 89 ? 19.839 -8.357 -10.335 1.00 98.31 89 THR A CA 1
ATOM 670 C C . THR A 1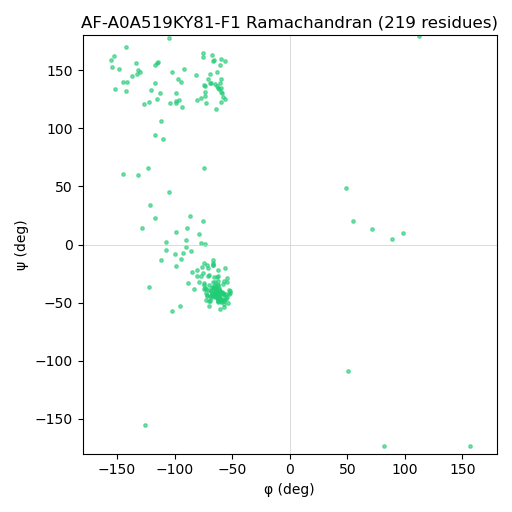 89 ? 18.622 -7.940 -11.163 1.00 98.31 89 THR A C 1
ATOM 672 O O . THR A 1 89 ? 17.685 -8.730 -11.247 1.00 98.31 89 THR A O 1
ATOM 675 N N . PRO A 1 90 ? 18.597 -6.731 -11.756 1.00 98.38 90 PRO A N 1
ATOM 676 C CA . PRO A 1 90 ? 17.469 -6.294 -12.573 1.00 98.38 90 PRO A CA 1
ATOM 677 C C . PRO A 1 90 ? 17.242 -7.232 -13.761 1.00 98.38 90 PRO A C 1
ATOM 679 O O . PRO A 1 90 ? 18.183 -7.568 -14.481 1.00 98.38 90 PRO A O 1
ATOM 682 N N . GLU A 1 91 ? 15.987 -7.594 -14.002 1.00 98.31 91 GLU A N 1
ATOM 683 C CA . GLU A 1 91 ? 15.588 -8.503 -15.072 1.00 98.31 91 GLU A CA 1
ATOM 684 C C . GLU A 1 91 ? 14.268 -8.025 -15.672 1.00 98.31 91 GLU A C 1
ATOM 686 O O . GLU A 1 91 ? 13.337 -7.677 -14.954 1.00 98.31 91 GLU A O 1
ATOM 691 N N . ARG A 1 92 ? 14.191 -7.952 -17.003 1.00 98.38 92 ARG A N 1
ATOM 692 C CA . ARG A 1 92 ? 12.992 -7.456 -17.686 1.00 98.38 92 ARG A CA 1
ATOM 693 C C . ARG A 1 92 ? 11.938 -8.552 -17.761 1.00 98.38 92 ARG A C 1
ATOM 695 O O . ARG A 1 92 ? 12.184 -9.594 -18.361 1.00 98.38 92 ARG A O 1
ATOM 702 N N . GLY A 1 93 ? 10.753 -8.258 -17.248 1.00 97.88 93 GLY A N 1
ATOM 703 C CA . GLY A 1 93 ? 9.583 -9.119 -17.311 1.00 97.88 93 GLY A CA 1
ATOM 704 C C . GLY A 1 93 ? 8.375 -8.411 -17.920 1.00 97.88 93 GLY A C 1
ATOM 705 O O . GLY A 1 93 ? 8.482 -7.470 -18.719 1.00 97.88 93 GLY A O 1
ATOM 706 N N . TRP A 1 94 ? 7.193 -8.903 -17.555 1.00 97.31 94 TRP A N 1
ATOM 707 C CA . TRP A 1 94 ? 5.929 -8.399 -18.081 1.00 97.31 94 TRP A CA 1
ATOM 708 C C . TRP A 1 94 ? 5.654 -6.956 -17.633 1.00 97.31 94 TRP A C 1
ATOM 710 O O . TRP A 1 94 ? 5.070 -6.195 -18.409 1.00 97.31 94 TRP A O 1
ATOM 720 N N . PHE A 1 95 ? 6.098 -6.550 -16.434 1.00 97.62 95 PHE A N 1
ATOM 721 C CA . PHE A 1 95 ? 5.874 -5.198 -15.919 1.00 97.62 95 PHE A CA 1
ATOM 722 C C . PHE A 1 95 ? 6.657 -4.181 -16.752 1.00 97.62 95 PHE A C 1
ATOM 724 O O . PHE A 1 95 ? 6.116 -3.147 -17.1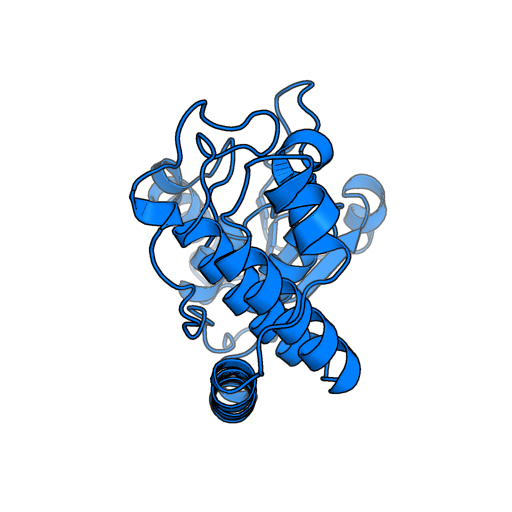56 1.00 97.62 95 PHE A O 1
ATOM 731 N N . THR A 1 96 ? 7.918 -4.492 -17.072 1.00 98.31 96 THR A N 1
ATOM 732 C CA . THR A 1 96 ? 8.750 -3.677 -17.963 1.00 98.31 96 THR A CA 1
ATOM 733 C C . THR A 1 96 ? 8.079 -3.514 -19.320 1.00 98.31 96 THR A C 1
ATOM 735 O O . THR A 1 96 ? 7.935 -2.390 -19.808 1.00 98.31 96 THR A O 1
ATOM 738 N N . LYS A 1 97 ? 7.608 -4.618 -19.907 1.00 97.94 97 LYS A N 1
ATOM 739 C CA . LYS A 1 97 ? 6.943 -4.584 -21.210 1.00 97.94 97 LYS A CA 1
ATOM 740 C C . LYS A 1 97 ? 5.689 -3.706 -21.183 1.00 97.94 97 LYS A C 1
ATOM 742 O O . LYS A 1 97 ? 5.587 -2.760 -21.961 1.00 97.94 97 LYS A O 1
ATOM 747 N N . ALA A 1 98 ? 4.762 -3.988 -20.270 1.00 96.50 98 ALA A N 1
ATOM 748 C CA . ALA A 1 98 ? 3.453 -3.344 -20.242 1.00 96.50 98 ALA A CA 1
ATOM 749 C C . ALA A 1 98 ? 3.512 -1.876 -19.784 1.00 96.50 98 ALA A C 1
ATOM 751 O O . ALA A 1 98 ? 2.871 -1.013 -20.381 1.00 96.50 98 ALA A O 1
ATOM 752 N N . PHE A 1 99 ? 4.284 -1.570 -18.736 1.00 96.56 99 PHE A N 1
ATOM 753 C CA . PHE A 1 99 ? 4.219 -0.269 -18.056 1.00 96.56 99 PHE A CA 1
ATOM 754 C C . PHE A 1 99 ? 5.419 0.652 -18.304 1.00 96.56 99 PHE A C 1
ATOM 756 O O . PHE A 1 99 ? 5.396 1.806 -17.854 1.00 96.56 99 PHE A O 1
ATOM 763 N N . CYS A 1 100 ? 6.445 0.173 -19.016 1.00 96.00 100 CYS A N 1
ATOM 764 C CA . CYS A 1 100 ? 7.638 0.966 -19.341 1.00 96.00 100 CYS A CA 1
ATOM 765 C C . CYS A 1 100 ? 7.908 1.094 -20.850 1.00 96.00 100 CYS A C 1
ATOM 767 O O . CYS A 1 100 ? 8.367 2.149 -21.299 1.00 96.00 100 CYS A O 1
ATOM 769 N N . GLU A 1 101 ? 7.644 0.041 -21.630 1.00 95.56 101 GLU A N 1
ATOM 770 C CA . GLU A 1 101 ? 7.845 0.036 -23.085 1.00 95.56 101 GLU A CA 1
ATOM 771 C C . GLU A 1 101 ? 6.559 0.388 -23.847 1.00 95.56 101 GLU A C 1
ATOM 773 O O . GLU A 1 101 ? 6.569 1.321 -24.655 1.00 95.56 101 GLU A O 1
ATOM 778 N N . ASP A 1 102 ? 5.456 -0.317 -23.565 1.00 94.69 102 ASP A N 1
ATOM 779 C CA . ASP A 1 102 ? 4.149 -0.071 -24.197 1.00 94.69 102 ASP A CA 1
ATOM 780 C C . ASP A 1 102 ? 3.480 1.191 -23.643 1.00 94.69 102 ASP A C 1
ATOM 782 O O . ASP A 1 102 ? 2.899 1.985 -24.387 1.00 94.69 102 ASP A O 1
ATOM 786 N N . ALA A 1 103 ? 3.620 1.410 -22.337 1.00 91.50 103 ALA A N 1
ATOM 787 C CA . ALA A 1 103 ? 3.308 2.666 -21.670 1.00 91.50 103 ALA A CA 1
ATOM 788 C C . ALA A 1 103 ? 4.586 3.292 -21.107 1.00 91.50 103 ALA A C 1
ATOM 790 O O . ALA A 1 103 ? 5.544 2.597 -20.817 1.00 91.50 103 ALA A O 1
ATOM 791 N N . ARG A 1 104 ? 4.608 4.609 -20.889 1.00 92.75 104 ARG A N 1
ATOM 792 C CA . ARG A 1 104 ? 5.746 5.301 -20.252 1.00 92.75 104 ARG A CA 1
ATOM 793 C C . ARG A 1 104 ? 5.445 5.685 -18.807 1.00 92.75 104 ARG A C 1
ATOM 795 O O . ARG A 1 104 ? 5.676 6.827 -18.406 1.00 92.75 104 ARG A O 1
ATOM 802 N N . PHE A 1 105 ? 4.873 4.766 -18.029 1.00 95.56 105 PHE A N 1
ATOM 803 C CA . PHE A 1 105 ? 4.594 5.030 -16.614 1.00 95.56 105 PHE A CA 1
ATOM 804 C C . PHE A 1 105 ? 5.864 4.985 -15.774 1.00 95.56 105 PHE A C 1
ATOM 806 O O . PHE A 1 105 ? 6.003 5.803 -14.869 1.00 95.56 105 PHE A O 1
ATOM 813 N N . PHE A 1 106 ? 6.812 4.116 -16.117 1.00 97.06 106 PHE A N 1
ATOM 814 C CA . PHE A 1 106 ? 8.117 4.026 -15.466 1.00 97.06 106 PHE A CA 1
ATOM 815 C C . PHE A 1 106 ? 9.228 3.950 -16.514 1.00 97.06 106 PHE A C 1
ATOM 817 O O . PHE A 1 106 ? 8.997 3.558 -17.657 1.00 97.06 106 PHE A O 1
ATOM 824 N N . HIS A 1 107 ? 10.441 4.351 -16.138 1.00 97.75 107 HIS A N 1
ATOM 825 C CA . HIS A 1 107 ? 11.604 4.151 -17.000 1.00 97.75 107 HIS A CA 1
ATOM 826 C C . HIS A 1 107 ? 11.941 2.648 -17.078 1.00 97.75 107 HIS A C 1
ATOM 828 O O . HIS A 1 107 ? 11.908 1.998 -16.030 1.00 97.75 107 HIS A O 1
ATOM 834 N N . PRO A 1 108 ? 12.311 2.083 -18.248 1.00 98.00 108 PRO A N 1
ATOM 835 C CA . PRO A 1 108 ? 12.601 0.649 -18.384 1.00 98.00 108 PRO A CA 1
ATOM 836 C C . PRO A 1 108 ? 13.660 0.106 -17.417 1.00 98.00 108 PRO A C 1
ATOM 838 O O . PRO A 1 108 ? 13.545 -1.031 -16.970 1.00 98.00 108 PRO A O 1
ATOM 841 N N . ASP A 1 109 ? 14.650 0.920 -17.041 1.00 98.12 109 ASP A N 1
ATOM 842 C CA . ASP A 1 109 ? 15.660 0.528 -16.043 1.00 98.12 109 ASP A CA 1
ATOM 843 C C . ASP A 1 109 ? 15.037 0.283 -14.659 1.00 98.12 109 ASP A C 1
ATOM 845 O O . ASP A 1 109 ? 15.396 -0.670 -13.974 1.00 98.12 109 ASP A O 1
ATOM 849 N N . ASN A 1 110 ? 14.055 1.102 -14.268 1.00 98.31 110 ASN A N 1
ATOM 850 C CA . ASN A 1 110 ? 13.284 0.884 -13.044 1.00 98.31 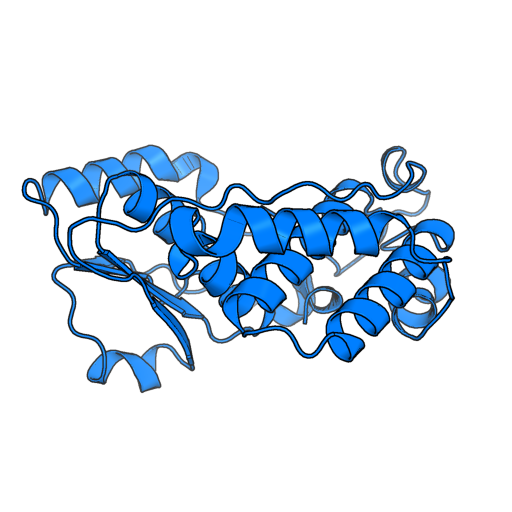110 ASN A CA 1
ATOM 851 C C . ASN A 1 110 ? 12.280 -0.264 -13.211 1.00 98.31 110 ASN A C 1
ATOM 853 O O . ASN A 1 110 ? 12.055 -1.003 -12.259 1.00 98.31 110 ASN A O 1
ATOM 857 N N . GLY A 1 111 ? 11.721 -0.452 -14.411 1.00 98.31 111 GLY A N 1
ATOM 858 C CA . GLY A 1 111 ? 10.869 -1.598 -14.739 1.00 98.31 111 GLY A CA 1
ATOM 859 C C . GLY A 1 111 ? 11.555 -2.935 -14.462 1.00 98.31 111 GLY A C 1
ATOM 860 O O . GLY A 1 111 ? 10.986 -3.774 -13.771 1.00 98.31 111 GLY A O 1
ATOM 861 N N . ALA A 1 112 ? 12.808 -3.087 -14.903 1.00 98.69 112 ALA A N 1
ATOM 862 C CA . ALA A 1 112 ? 13.584 -4.310 -14.695 1.00 98.69 112 ALA A CA 1
ATOM 863 C C . ALA A 1 112 ? 13.879 -4.589 -13.208 1.00 98.69 112 ALA A C 1
ATOM 865 O O . ALA A 1 112 ? 13.959 -5.739 -12.783 1.00 98.69 112 ALA A O 1
ATOM 866 N N . ILE A 1 113 ? 14.036 -3.537 -12.397 1.00 98.62 113 ILE A N 1
ATOM 867 C CA . ILE A 1 113 ? 14.170 -3.673 -10.939 1.00 98.62 113 ILE A CA 1
ATOM 868 C C . ILE A 1 113 ? 12.839 -4.133 -10.330 1.00 98.62 113 ILE A C 1
ATOM 870 O O . ILE A 1 113 ? 12.830 -5.023 -9.483 1.00 98.62 113 ILE A O 1
ATOM 874 N N . ILE A 1 114 ? 11.717 -3.543 -10.762 1.00 98.56 114 ILE A N 1
ATOM 875 C CA . ILE A 1 114 ? 10.377 -3.890 -10.267 1.00 98.56 114 ILE A CA 1
ATOM 876 C C . ILE A 1 114 ? 10.038 -5.346 -10.589 1.00 98.56 114 ILE A C 1
ATOM 878 O O . ILE A 1 114 ? 9.593 -6.054 -9.691 1.00 98.56 114 ILE A O 1
ATOM 882 N N . ASP A 1 115 ? 10.262 -5.794 -11.826 1.00 98.62 115 ASP A N 1
ATOM 883 C CA . ASP A 1 115 ? 10.054 -7.190 -12.229 1.00 98.62 115 ASP A CA 1
ATOM 884 C C . ASP A 1 115 ? 10.891 -8.141 -11.361 1.00 98.62 115 ASP A C 1
ATOM 886 O O . ASP A 1 115 ? 10.334 -9.019 -10.704 1.00 98.62 115 ASP A O 1
ATOM 890 N N . ALA A 1 116 ? 12.206 -7.911 -11.261 1.00 98.62 116 ALA A N 1
ATOM 891 C CA . ALA A 1 116 ? 13.091 -8.754 -10.456 1.00 98.62 116 ALA A CA 1
ATOM 892 C C . ALA A 1 116 ? 12.675 -8.818 -8.973 1.00 98.62 116 ALA A C 1
ATOM 894 O O . ALA A 1 116 ? 12.680 -9.890 -8.367 1.00 98.62 116 ALA A O 1
ATOM 895 N N . MET A 1 117 ? 12.282 -7.686 -8.377 1.00 98.62 117 MET A N 1
ATOM 896 C CA . MET A 1 117 ? 11.793 -7.653 -6.994 1.00 98.62 117 MET A CA 1
ATOM 897 C C . MET A 1 117 ? 10.442 -8.364 -6.842 1.00 98.62 117 MET A C 1
ATOM 899 O O . MET A 1 117 ? 10.259 -9.073 -5.855 1.00 98.62 117 MET A O 1
ATOM 903 N N . ARG A 1 118 ? 9.508 -8.213 -7.794 1.00 98.06 118 ARG A N 1
ATOM 904 C CA . ARG A 1 118 ? 8.203 -8.900 -7.769 1.00 98.06 118 ARG A CA 1
ATOM 905 C C . ARG A 1 118 ? 8.372 -10.415 -7.829 1.00 98.06 118 ARG A C 1
ATOM 907 O O . ARG A 1 118 ? 7.824 -11.111 -6.976 1.00 98.06 118 ARG A O 1
ATOM 914 N N . GLU A 1 119 ? 9.172 -10.906 -8.770 1.00 98.06 119 GLU A N 1
ATOM 915 C CA . GLU A 1 119 ? 9.474 -12.337 -8.890 1.00 98.06 119 GLU A CA 1
ATOM 916 C C . GLU A 1 119 ? 10.174 -12.861 -7.633 1.00 98.06 119 GLU A C 1
ATOM 918 O O . GLU A 1 119 ? 9.853 -13.941 -7.131 1.00 98.06 119 GLU A O 1
ATOM 923 N N . ARG A 1 120 ? 11.088 -12.068 -7.053 1.00 98.56 120 ARG A N 1
ATOM 924 C CA . ARG A 1 120 ? 11.764 -12.470 -5.820 1.00 98.56 120 ARG A CA 1
ATOM 925 C C . ARG A 1 120 ? 10.811 -12.558 -4.627 1.00 98.56 120 ARG A C 1
ATOM 927 O O . ARG A 1 120 ? 10.899 -13.538 -3.892 1.00 98.56 120 ARG A O 1
ATOM 934 N N . ILE A 1 121 ? 9.908 -11.588 -4.447 1.00 98.50 121 ILE A N 1
ATOM 935 C CA . ILE A 1 121 ? 8.881 -11.617 -3.388 1.00 98.50 121 ILE A CA 1
ATOM 936 C C . ILE A 1 121 ? 8.006 -12.868 -3.536 1.00 98.50 121 ILE A C 1
ATOM 938 O O . ILE A 1 121 ? 7.838 -13.605 -2.566 1.00 98.50 121 ILE A O 1
ATOM 942 N N . ALA A 1 122 ? 7.524 -13.157 -4.750 1.00 97.38 122 ALA A N 1
ATOM 943 C CA . ALA A 1 122 ? 6.698 -14.335 -5.015 1.00 97.38 122 ALA A CA 1
ATOM 944 C C . ALA A 1 122 ? 7.437 -15.649 -4.694 1.00 97.38 122 ALA A C 1
ATOM 946 O O . ALA A 1 122 ? 6.870 -16.565 -4.099 1.00 97.38 122 ALA A O 1
ATOM 947 N N . ALA A 1 123 ? 8.730 -15.732 -5.024 1.00 98.25 123 ALA A N 1
ATOM 948 C CA . ALA A 1 123 ? 9.556 -16.908 -4.756 1.00 98.25 123 ALA A CA 1
ATOM 949 C C . ALA A 1 123 ? 9.884 -17.126 -3.265 1.00 98.25 123 ALA A C 1
ATOM 951 O O . ALA A 1 123 ? 10.273 -18.231 -2.886 1.00 98.25 123 ALA A O 1
ATOM 952 N N . MET A 1 124 ? 9.774 -16.096 -2.419 1.00 98.12 124 MET A N 1
ATOM 953 C CA . MET A 1 124 ? 10.064 -16.199 -0.983 1.00 98.12 124 MET A CA 1
ATOM 954 C C . MET A 1 124 ? 8.953 -16.902 -0.186 1.00 98.12 124 MET A C 1
ATOM 956 O O . MET A 1 124 ? 9.235 -17.357 0.920 1.00 98.12 124 MET A O 1
ATOM 960 N N . ALA A 1 125 ? 7.726 -16.995 -0.723 1.00 96.31 125 ALA A N 1
ATOM 961 C CA . ALA A 1 125 ? 6.562 -17.584 -0.044 1.00 96.31 125 ALA A CA 1
ATOM 962 C C . ALA A 1 125 ? 6.370 -17.044 1.392 1.00 96.31 125 ALA A C 1
ATOM 964 O O . ALA A 1 125 ? 6.256 -17.799 2.360 1.00 96.31 125 ALA A O 1
ATOM 965 N N . LEU A 1 126 ? 6.410 -15.715 1.519 1.00 98.31 126 LEU A N 1
ATOM 966 C CA . LEU A 1 126 ? 6.338 -15.006 2.795 1.00 98.31 126 LEU A CA 1
ATOM 967 C C . LEU A 1 126 ? 4.966 -15.181 3.463 1.00 98.31 126 LEU A C 1
ATOM 969 O O . LEU A 1 126 ? 3.958 -15.438 2.810 1.00 98.31 126 LEU A O 1
ATOM 973 N N . GLU A 1 127 ? 4.913 -14.990 4.783 1.00 98.44 127 GLU A N 1
ATOM 974 C CA . GLU A 1 127 ? 3.626 -14.861 5.470 1.00 98.44 127 GLU A CA 1
ATOM 975 C C . GLU A 1 127 ? 2.866 -13.617 4.970 1.00 98.44 127 GLU A C 1
ATOM 977 O O . GLU A 1 127 ? 3.509 -12.603 4.679 1.00 98.44 127 GLU A O 1
ATOM 982 N N . PRO A 1 128 ? 1.517 -13.633 4.938 1.00 98.06 128 PRO A N 1
ATOM 983 C CA . PRO A 1 128 ? 0.724 -12.600 4.262 1.00 98.06 128 PRO A CA 1
ATOM 984 C C . PRO A 1 128 ? 1.047 -11.155 4.668 1.00 98.06 128 PRO A C 1
ATOM 986 O O . PRO A 1 128 ? 1.091 -10.260 3.829 1.00 98.06 128 PRO A O 1
ATOM 989 N N . GLU A 1 129 ? 1.302 -10.901 5.954 1.00 98.56 129 GLU A N 1
ATOM 990 C CA . GLU A 1 129 ? 1.644 -9.556 6.432 1.00 98.56 129 GLU A CA 1
ATOM 991 C C . GLU A 1 129 ? 3.054 -9.130 6.020 1.00 98.56 129 GLU A C 1
ATOM 993 O O . GLU A 1 129 ? 3.265 -7.974 5.657 1.00 98.56 129 GLU A O 1
ATOM 998 N N . LEU A 1 130 ? 4.012 -10.058 6.042 1.00 98.75 130 LEU A N 1
ATOM 999 C CA . LEU A 1 130 ? 5.385 -9.800 5.620 1.00 98.75 130 LEU A CA 1
ATOM 1000 C C . LEU A 1 130 ? 5.469 -9.599 4.100 1.00 98.75 130 LEU A C 1
ATOM 1002 O O . LEU A 1 130 ? 6.169 -8.695 3.639 1.00 98.75 130 LEU A O 1
ATOM 1006 N N . GLU A 1 131 ? 4.704 -10.379 3.333 1.00 98.81 131 GLU A N 1
ATOM 1007 C CA . GLU A 1 131 ? 4.530 -10.188 1.893 1.00 98.81 131 GLU A CA 1
ATOM 1008 C C . GLU A 1 131 ? 3.930 -8.812 1.589 1.00 98.81 131 GLU A C 1
ATOM 1010 O O . GLU A 1 131 ? 4.489 -8.051 0.798 1.00 98.81 131 GLU A O 1
ATOM 1015 N N . ALA A 1 132 ? 2.847 -8.441 2.282 1.00 98.75 132 ALA A N 1
ATOM 1016 C CA . ALA A 1 132 ? 2.218 -7.137 2.117 1.00 98.75 132 ALA A CA 1
ATOM 1017 C C . ALA A 1 132 ? 3.185 -5.985 2.427 1.00 98.75 132 ALA A C 1
ATOM 1019 O O . ALA A 1 132 ? 3.222 -5.000 1.693 1.00 98.75 132 ALA A O 1
ATOM 1020 N N . ILE A 1 133 ? 4.014 -6.106 3.469 1.00 98.88 133 ILE A N 1
ATOM 1021 C CA . ILE A 1 133 ? 5.049 -5.111 3.784 1.00 98.88 133 ILE A CA 1
ATOM 1022 C C . ILE A 1 133 ? 6.044 -4.958 2.623 1.00 98.88 133 ILE A C 1
ATOM 1024 O O . ILE A 1 133 ? 6.345 -3.828 2.223 1.00 98.88 133 ILE A O 1
ATOM 1028 N N . ALA A 1 134 ? 6.536 -6.068 2.066 1.00 98.81 134 ALA A N 1
ATOM 1029 C CA . ALA A 1 134 ? 7.480 -6.052 0.950 1.00 98.81 134 ALA A CA 1
ATOM 1030 C C . ALA A 1 134 ? 6.857 -5.447 -0.321 1.00 98.81 134 ALA A C 1
ATOM 1032 O O . ALA A 1 134 ? 7.458 -4.572 -0.954 1.00 98.81 134 ALA A O 1
ATOM 1033 N N . LEU A 1 135 ? 5.625 -5.845 -0.652 1.00 98.69 135 LEU A N 1
ATOM 1034 C CA . LEU A 1 135 ? 4.877 -5.311 -1.791 1.00 98.69 135 LEU A CA 1
ATOM 1035 C C . LEU A 1 135 ? 4.602 -3.814 -1.632 1.00 98.69 135 LEU A C 1
ATOM 1037 O O . LEU A 1 135 ? 4.839 -3.049 -2.565 1.00 98.69 135 LEU A O 1
ATOM 1041 N N . VAL A 1 136 ? 4.185 -3.357 -0.448 1.00 98.69 136 VAL A N 1
ATOM 1042 C CA . VAL A 1 136 ? 3.955 -1.927 -0.189 1.00 98.69 136 VAL A CA 1
ATOM 1043 C C . VAL A 1 136 ? 5.251 -1.126 -0.280 1.00 98.69 136 VAL A C 1
ATOM 1045 O O . VAL A 1 136 ? 5.249 -0.038 -0.862 1.00 98.69 136 VAL A O 1
ATOM 1048 N N . ALA A 1 137 ? 6.371 -1.651 0.225 1.00 98.75 137 ALA A N 1
ATOM 1049 C CA . ALA A 1 137 ? 7.675 -1.007 0.072 1.00 98.75 137 ALA A CA 1
ATOM 1050 C C . ALA A 1 137 ? 8.037 -0.806 -1.410 1.00 98.75 137 ALA A C 1
ATOM 1052 O O . ALA A 1 137 ? 8.500 0.277 -1.791 1.00 98.75 137 ALA A O 1
ATOM 1053 N N . LEU A 1 138 ? 7.777 -1.819 -2.245 1.00 98.69 138 LEU A N 1
ATOM 1054 C CA . LEU A 1 138 ? 7.992 -1.765 -3.689 1.00 98.69 138 LEU A CA 1
ATOM 1055 C C . LEU A 1 138 ? 7.030 -0.794 -4.384 1.00 98.69 138 LEU A C 1
ATOM 1057 O O . LEU A 1 138 ? 7.480 0.038 -5.172 1.00 98.69 138 LEU A O 1
ATOM 1061 N N . MET A 1 139 ? 5.736 -0.833 -4.055 1.00 98.06 139 MET A N 1
ATOM 1062 C CA . MET A 1 139 ? 4.728 0.087 -4.592 1.00 98.06 139 MET A CA 1
ATOM 1063 C C . MET A 1 139 ? 5.095 1.544 -4.313 1.00 98.06 139 MET A C 1
ATOM 1065 O O . MET A 1 139 ? 5.075 2.380 -5.216 1.00 98.06 139 MET A O 1
ATOM 1069 N N . GLU A 1 140 ? 5.479 1.869 -3.076 1.00 97.94 140 GLU A N 1
ATOM 1070 C CA . GLU A 1 140 ? 5.912 3.226 -2.760 1.00 97.94 140 GLU A CA 1
ATOM 1071 C C . GLU A 1 140 ? 7.212 3.613 -3.478 1.00 97.94 140 GLU A C 1
ATOM 1073 O O . GLU A 1 140 ? 7.390 4.779 -3.836 1.00 97.94 140 GLU A O 1
ATOM 1078 N N . ALA A 1 141 ? 8.147 2.672 -3.641 1.00 98.19 141 ALA A N 1
ATOM 1079 C CA . ALA A 1 141 ? 9.400 2.914 -4.347 1.00 98.19 141 ALA A CA 1
ATOM 1080 C C . ALA A 1 141 ? 9.166 3.212 -5.825 1.00 98.19 141 ALA A C 1
ATOM 1082 O O . ALA A 1 141 ? 9.699 4.203 -6.325 1.00 98.19 141 ALA A O 1
ATO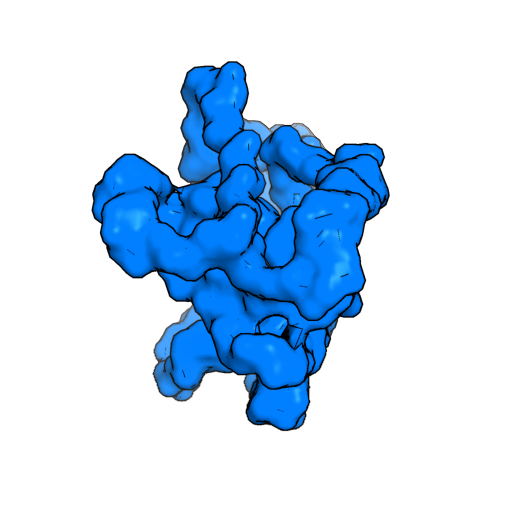M 1083 N N . ALA A 1 142 ? 8.303 2.434 -6.476 1.00 97.69 142 ALA A N 1
ATOM 1084 C CA . ALA A 1 142 ? 7.866 2.669 -7.841 1.00 97.69 142 ALA A CA 1
ATOM 1085 C C . ALA A 1 142 ? 7.128 4.015 -7.972 1.00 97.69 142 ALA A C 1
ATOM 1087 O O . ALA A 1 142 ? 7.480 4.824 -8.828 1.00 97.69 142 ALA A O 1
ATOM 1088 N N . ASP A 1 143 ? 6.177 4.322 -7.081 1.00 96.00 143 ASP A N 1
ATOM 1089 C CA . ASP A 1 143 ? 5.400 5.576 -7.103 1.00 96.00 143 ASP A CA 1
ATOM 1090 C C . ASP A 1 143 ? 6.280 6.844 -7.034 1.00 96.00 143 ASP A C 1
ATOM 1092 O O . ASP A 1 143 ? 5.944 7.878 -7.628 1.00 96.00 143 ASP A O 1
ATOM 1096 N N . ARG A 1 144 ? 7.437 6.762 -6.355 1.00 96.38 144 ARG A N 1
ATOM 1097 C CA . ARG A 1 144 ? 8.438 7.845 -6.270 1.00 96.38 144 ARG A CA 1
ATOM 1098 C C . ARG A 1 144 ? 9.182 8.103 -7.586 1.00 96.38 144 ARG A C 1
ATOM 1100 O O . ARG A 1 144 ? 9.644 9.230 -7.786 1.00 96.38 144 ARG A O 1
ATOM 1107 N N . VAL A 1 145 ? 9.294 7.101 -8.458 1.00 96.62 145 VAL A N 1
ATOM 1108 C CA . VAL A 1 145 ? 10.035 7.148 -9.736 1.00 96.62 145 VAL A CA 1
ATOM 1109 C C . VAL A 1 145 ? 9.124 6.961 -10.956 1.00 96.62 145 VAL A C 1
ATOM 1111 O O . VAL A 1 145 ? 9.572 6.589 -12.038 1.00 96.62 145 VAL A O 1
ATOM 1114 N N . ASP A 1 146 ? 7.831 7.241 -10.813 1.00 94.56 146 ASP A N 1
ATOM 1115 C CA . ASP A 1 146 ? 6.896 7.222 -11.935 1.00 94.56 146 ASP A CA 1
ATOM 1116 C C . ASP A 1 146 ? 7.055 8.455 -12.855 1.00 94.56 146 ASP A C 1
ATOM 1118 O O . ASP A 1 146 ? 7.611 9.498 -12.495 1.00 94.56 146 ASP A O 1
ATOM 1122 N N . SER A 1 147 ? 6.479 8.365 -14.049 1.00 93.75 14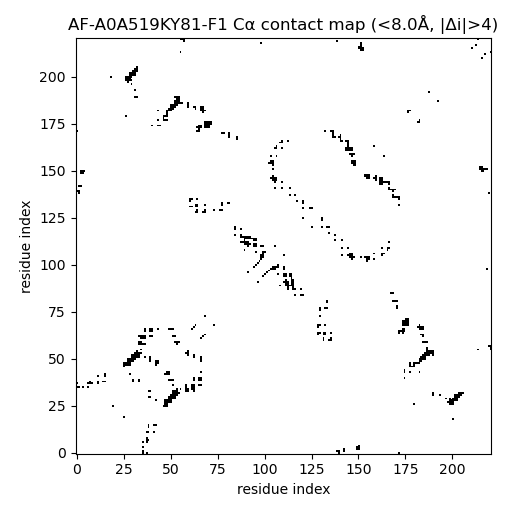7 SER A N 1
ATOM 1123 C CA . SER A 1 147 ? 6.411 9.427 -15.055 1.00 93.75 147 SER A CA 1
ATOM 1124 C C . SER A 1 147 ? 4.963 9.778 -15.426 1.00 93.75 147 SER A C 1
ATOM 1126 O O . SER A 1 147 ? 4.660 10.135 -16.569 1.00 93.75 147 SER A O 1
ATOM 1128 N N . THR A 1 148 ? 4.060 9.684 -14.443 1.00 90.81 148 THR A N 1
ATOM 1129 C CA . THR A 1 148 ? 2.633 10.022 -14.574 1.00 90.81 148 THR A CA 1
ATOM 1130 C C . THR A 1 148 ? 2.289 11.357 -13.898 1.00 90.81 148 THR A C 1
ATOM 1132 O O . THR A 1 148 ? 3.137 11.994 -13.268 1.00 90.81 148 THR A O 1
ATOM 1135 N N . ALA A 1 149 ? 1.033 11.799 -13.995 1.00 84.94 149 ALA A N 1
ATOM 1136 C CA . ALA A 1 149 ? 0.510 12.926 -13.211 1.00 84.94 149 ALA A CA 1
ATOM 1137 C C . ALA A 1 149 ? -0.091 12.497 -11.849 1.00 84.94 149 ALA A C 1
ATOM 1139 O O . ALA A 1 149 ? -0.797 13.277 -11.215 1.00 84.94 149 ALA A O 1
ATOM 1140 N N . GLY A 1 150 ? 0.181 11.268 -11.395 1.00 80.94 150 GLY A N 1
ATOM 1141 C CA . GLY A 1 150 ? -0.410 10.664 -10.193 1.00 80.94 150 GLY A CA 1
ATOM 1142 C C . GLY A 1 150 ? -1.591 9.726 -10.466 1.00 80.94 150 GLY A C 1
ATOM 1143 O O . GLY A 1 150 ? -2.266 9.324 -9.521 1.00 80.94 150 GLY A O 1
ATOM 1144 N N . LEU A 1 151 ? -1.829 9.400 -11.739 1.00 85.94 151 LEU A N 1
ATOM 1145 C CA . LEU A 1 151 ? -2.803 8.422 -12.229 1.00 85.94 151 LEU A CA 1
ATOM 1146 C C . LEU A 1 151 ? -2.169 7.671 -13.400 1.00 85.94 151 LEU A C 1
ATOM 1148 O O . LEU A 1 151 ? -1.554 8.307 -14.259 1.00 85.94 151 LEU A O 1
ATOM 1152 N N . GLN A 1 152 ? -2.382 6.362 -13.493 1.00 86.31 152 GLN A N 1
ATOM 1153 C CA . GLN A 1 152 ? -1.876 5.536 -14.591 1.00 86.31 152 GLN A CA 1
ATOM 1154 C C . GLN A 1 152 ? -2.817 5.496 -15.811 1.00 86.31 152 GLN A C 1
ATOM 1156 O O . GLN A 1 152 ? -2.749 4.585 -16.615 1.00 86.31 152 GLN A O 1
ATOM 1161 N N . MET A 1 153 ? -3.670 6.505 -16.026 1.00 83.75 153 MET A N 1
ATOM 1162 C CA . MET A 1 153 ? -4.458 6.610 -17.274 1.00 83.75 153 MET A CA 1
ATOM 1163 C C . MET A 1 153 ? -3.673 7.20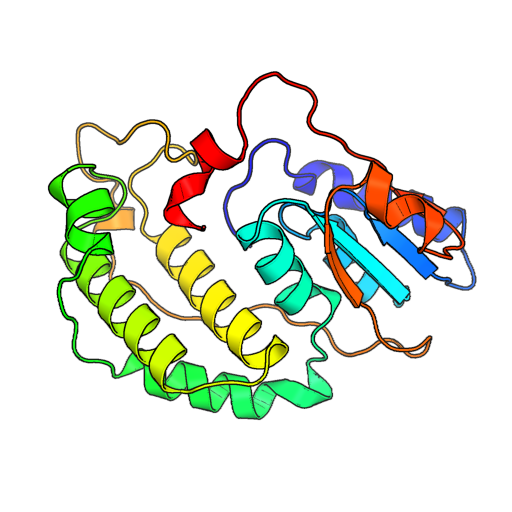1 -18.453 1.00 83.75 153 MET A C 1
ATOM 1165 O O . MET A 1 153 ? -4.060 7.033 -19.606 1.00 83.75 153 MET A O 1
ATOM 1169 N N . ALA A 1 154 ? -2.603 7.949 -18.176 1.00 83.12 154 ALA A N 1
ATOM 1170 C CA . ALA A 1 154 ? -1.788 8.605 -19.192 1.00 83.12 154 ALA A CA 1
ATOM 1171 C C . ALA A 1 154 ? -0.361 8.836 -18.684 1.00 83.12 154 ALA A C 1
ATOM 1173 O O . ALA A 1 154 ? -0.126 9.007 -17.486 1.00 83.12 154 ALA A O 1
ATOM 1174 N N . TYR A 1 155 ? 0.593 8.888 -19.610 1.00 83.88 155 TYR A N 1
ATOM 1175 C CA . TYR A 1 155 ? 2.000 9.163 -19.326 1.00 83.88 155 TYR A CA 1
ATOM 1176 C C . TYR A 1 155 ? 2.466 10.478 -19.955 1.00 83.88 155 TYR A C 1
ATOM 1178 O O . TYR A 1 155 ? 1.901 10.978 -20.931 1.00 83.88 155 TYR A O 1
ATOM 1186 N N . MET A 1 156 ? 3.520 11.057 -19.378 1.00 85.12 156 MET A N 1
ATOM 1187 C CA . MET A 1 156 ? 4.115 12.296 -19.879 1.00 85.12 156 MET A CA 1
ATOM 1188 C C . MET A 1 156 ? 4.817 12.080 -21.233 1.00 85.12 156 MET A C 1
ATOM 1190 O O . MET A 1 156 ? 5.397 11.027 -21.494 1.00 85.12 156 MET A O 1
ATOM 1194 N N . LYS A 1 157 ? 4.799 13.102 -22.106 1.00 87.62 157 LYS A N 1
ATOM 1195 C CA . LYS A 1 157 ? 5.467 13.054 -23.428 1.00 87.62 157 LYS A CA 1
ATOM 1196 C C . LYS A 1 157 ? 6.983 12.852 -23.313 1.00 87.62 157 LYS A C 1
ATOM 1198 O O . LYS A 1 157 ? 7.582 12.156 -24.131 1.00 87.62 157 LYS A O 1
ATOM 1203 N N . ALA A 1 158 ? 7.579 13.470 -22.298 1.00 91.56 158 ALA A N 1
ATOM 1204 C CA . ALA A 1 158 ? 8.968 13.298 -21.898 1.00 91.56 158 ALA A CA 1
ATOM 1205 C C . ALA A 1 158 ? 9.015 12.704 -20.488 1.00 91.56 158 ALA A C 1
ATOM 1207 O O . ALA A 1 158 ? 8.081 12.903 -19.709 1.00 91.56 158 ALA A O 1
ATOM 1208 N N . TRP A 1 159 ? 10.105 12.011 -20.159 1.00 94.38 159 TRP A N 1
ATOM 1209 C CA . TRP A 1 159 ? 10.300 11.447 -18.828 1.00 94.38 159 TRP A CA 1
ATOM 1210 C C . TRP A 1 159 ? 10.264 12.536 -17.756 1.00 94.38 159 TRP A C 1
ATOM 1212 O O . TRP A 1 159 ? 10.959 13.551 -17.857 1.00 94.38 159 TRP A O 1
ATOM 1222 N N . ALA A 1 160 ? 9.475 12.315 -16.704 1.00 93.44 160 ALA A N 1
ATOM 1223 C CA . ALA A 1 160 ? 9.555 13.138 -15.510 1.00 93.44 160 ALA A CA 1
ATOM 1224 C C . ALA A 1 160 ? 10.973 13.022 -14.916 1.00 93.44 160 ALA A C 1
ATOM 1226 O O . ALA A 1 160 ? 11.486 11.908 -14.819 1.00 93.44 160 ALA A O 1
ATOM 1227 N N . PRO A 1 161 ? 11.598 14.111 -14.428 1.00 94.69 161 PRO A N 1
ATOM 1228 C CA . PRO A 1 161 ? 12.955 14.045 -13.875 1.00 94.69 161 PRO A CA 1
ATOM 1229 C C . PRO A 1 161 ? 13.134 13.009 -12.754 1.00 94.69 161 PRO A C 1
ATOM 1231 O O . PRO A 1 161 ? 14.213 12.455 -12.581 1.00 94.69 161 PRO A O 1
ATOM 1234 N N . ARG A 1 162 ? 12.070 12.720 -11.992 1.00 94.69 162 ARG A N 1
ATOM 1235 C CA . ARG A 1 162 ? 12.080 11.687 -10.945 1.00 94.69 162 ARG A CA 1
ATOM 1236 C C . ARG A 1 162 ? 12.140 10.258 -11.489 1.00 94.69 162 ARG A C 1
ATOM 1238 O O . ARG A 1 162 ? 12.683 9.405 -10.805 1.00 94.69 162 ARG A O 1
ATOM 1245 N N . ALA A 1 163 ? 11.635 10.015 -12.699 1.00 95.56 163 ALA A N 1
ATOM 1246 C CA . ALA A 1 163 ? 11.640 8.694 -13.322 1.00 95.56 163 ALA A CA 1
ATOM 1247 C C . ALA A 1 163 ? 13.034 8.247 -13.772 1.00 95.56 163 ALA A C 1
ATOM 1249 O O . ALA A 1 163 ? 13.256 7.061 -13.981 1.00 95.56 163 ALA A O 1
ATOM 1250 N N . LEU A 1 164 ? 13.970 9.195 -13.885 1.00 96.50 164 LEU A N 1
ATOM 1251 C CA . LEU A 1 164 ? 15.380 8.942 -14.187 1.00 96.50 164 LEU A CA 1
ATOM 1252 C C . LEU A 1 164 ? 16.210 8.621 -12.936 1.00 96.50 164 LEU A C 1
ATOM 1254 O O . LEU A 1 164 ? 17.399 8.336 -13.045 1.00 96.50 164 LEU A O 1
ATOM 1258 N N . LYS A 1 165 ? 15.617 8.711 -11.741 1.00 97.44 165 LYS A N 1
ATOM 1259 C CA . LYS A 1 165 ? 16.268 8.267 -10.509 1.00 97.44 165 LYS A CA 1
ATOM 1260 C C . LYS A 1 165 ? 16.116 6.758 -10.384 1.00 97.44 165 LYS A C 1
ATOM 1262 O O . LYS A 1 165 ? 15.073 6.217 -10.746 1.00 97.44 165 LYS A O 1
ATOM 1267 N N . THR A 1 166 ? 17.126 6.108 -9.822 1.00 97.00 166 THR A N 1
ATOM 1268 C CA . THR A 1 166 ? 17.055 4.688 -9.479 1.00 97.00 166 THR A CA 1
ATOM 1269 C C . THR A 1 166 ? 16.005 4.459 -8.393 1.00 97.00 166 THR A C 1
ATOM 1271 O O . THR A 1 166 ? 15.901 5.237 -7.441 1.00 97.00 166 THR A O 1
ATOM 1274 N N . LEU A 1 167 ? 15.218 3.396 -8.544 1.00 97.88 167 LEU A N 1
ATOM 1275 C CA . LEU A 1 167 ? 14.275 2.936 -7.533 1.00 97.88 167 LEU A CA 1
ATOM 1276 C C . LEU A 1 167 ? 15.007 2.579 -6.230 1.00 97.88 167 LEU A C 1
ATOM 1278 O O . LEU A 1 167 ? 15.971 1.820 -6.230 1.00 97.88 167 LEU A O 1
ATOM 1282 N N . GLU A 1 168 ? 14.506 3.091 -5.105 1.00 97.06 168 GLU A N 1
ATOM 1283 C CA . GLU A 1 168 ? 15.046 2.817 -3.768 1.00 97.06 168 GLU A CA 1
ATOM 1284 C C . GLU A 1 168 ? 13.946 2.307 -2.829 1.00 97.06 168 GLU A C 1
ATOM 1286 O O . GLU A 1 168 ? 12.964 3.018 -2.561 1.00 97.06 168 GLU A O 1
ATOM 1291 N N . LEU A 1 169 ? 14.132 1.099 -2.284 1.00 97.62 169 LEU A N 1
ATOM 1292 C CA . LEU A 1 169 ? 13.253 0.520 -1.265 1.00 97.62 169 LEU A CA 1
ATOM 1293 C C . LEU A 1 169 ? 13.467 1.171 0.104 1.00 97.62 169 LEU A C 1
ATOM 1295 O O . LEU A 1 169 ? 14.595 1.359 0.563 1.00 97.62 169 LEU A O 1
ATOM 1299 N N . ARG A 1 170 ? 12.358 1.447 0.792 1.00 97.88 170 ARG A N 1
ATOM 1300 C CA . ARG A 1 170 ? 12.323 1.992 2.155 1.00 97.88 170 ARG A CA 1
ATOM 1301 C C . ARG A 1 170 ? 11.336 1.183 2.982 1.00 97.88 170 ARG A C 1
ATOM 1303 O O . ARG A 1 170 ? 10.329 0.744 2.436 1.00 97.88 170 ARG A O 1
ATOM 1310 N N . MET A 1 171 ? 11.621 1.024 4.273 1.00 98.19 171 MET A N 1
ATOM 1311 C CA . MET A 1 171 ? 10.675 0.429 5.214 1.00 98.19 171 MET A CA 1
ATOM 1312 C C . MET A 1 171 ? 9.393 1.278 5.243 1.00 98.19 171 MET A C 1
ATOM 1314 O O . MET A 1 171 ? 9.497 2.482 5.510 1.00 98.19 171 MET A O 1
ATOM 1318 N N . PRO A 1 172 ? 8.207 0.706 4.960 1.00 98.12 172 PRO A N 1
ATOM 1319 C CA . PRO A 1 172 ? 6.948 1.414 5.142 1.00 98.12 172 PRO A CA 1
ATOM 1320 C C . PRO A 1 172 ? 6.762 1.812 6.610 1.00 98.12 172 PRO A C 1
ATOM 1322 O O . PRO A 1 172 ? 7.290 1.167 7.516 1.00 98.12 172 PRO A O 1
ATOM 1325 N N . ASP A 1 173 ? 5.987 2.865 6.863 1.00 97.69 173 ASP A N 1
ATOM 1326 C CA . ASP A 1 173 ? 5.695 3.339 8.222 1.00 97.69 173 ASP A CA 1
ATOM 1327 C C . ASP A 1 173 ? 4.691 2.420 8.947 1.00 97.69 173 ASP A C 1
ATOM 1329 O O . ASP A 1 173 ? 3.539 2.776 9.189 1.00 97.69 173 ASP A O 1
ATOM 1333 N N . ILE A 1 174 ? 5.100 1.182 9.225 1.00 97.81 174 ILE A N 1
ATOM 1334 C CA . ILE A 1 174 ? 4.290 0.188 9.932 1.00 97.81 174 ILE A CA 1
ATOM 1335 C C . ILE A 1 174 ? 4.230 0.580 11.405 1.00 97.81 174 ILE A C 1
ATOM 1337 O O . ILE A 1 174 ? 5.259 0.844 12.041 1.00 97.81 174 ILE A O 1
ATOM 1341 N N . LEU A 1 175 ? 3.016 0.575 11.947 1.00 98.38 175 LEU A N 1
ATOM 1342 C CA . LEU A 1 175 ? 2.736 0.938 13.330 1.00 98.38 175 LEU A CA 1
ATOM 1343 C C . LEU A 1 175 ? 2.754 -0.291 14.249 1.00 98.38 175 LEU A C 1
ATOM 1345 O O . LEU A 1 175 ? 2.435 -1.397 13.797 1.00 98.38 175 LEU A O 1
ATOM 1349 N N . PRO A 1 176 ? 3.101 -0.119 15.537 1.00 97.94 176 PRO A N 1
ATOM 1350 C CA . PRO A 1 176 ? 2.951 -1.188 16.520 1.00 97.94 176 PRO A CA 1
ATOM 1351 C C . PRO A 1 176 ? 1.489 -1.639 16.636 1.00 97.94 176 PRO A C 1
ATOM 1353 O O . PRO A 1 176 ? 0.563 -0.909 16.266 1.00 97.94 176 PRO A O 1
ATOM 1356 N N . GLY A 1 177 ? 1.286 -2.844 17.161 1.00 96.06 177 GLY A N 1
ATOM 1357 C CA . GLY A 1 177 ? -0.023 -3.310 17.599 1.00 96.06 177 GLY A CA 1
ATOM 1358 C C . GLY A 1 177 ? -0.643 -2.373 18.640 1.00 96.06 177 GLY A C 1
ATOM 1359 O O . GLY A 1 177 ? 0.048 -1.609 19.318 1.00 96.06 177 GLY A O 1
ATOM 1360 N N . VAL A 1 178 ? -1.968 -2.429 18.762 1.00 96.62 178 VAL A N 1
ATOM 1361 C CA . VAL A 1 178 ? -2.716 -1.629 19.738 1.00 96.62 178 VAL A CA 1
ATOM 1362 C C . VAL A 1 178 ? -3.114 -2.486 20.936 1.00 96.62 178 VAL A C 1
ATOM 1364 O O . VAL A 1 178 ? -3.372 -3.682 20.807 1.00 96.62 178 VAL A O 1
ATOM 1367 N N . ALA A 1 179 ? -3.197 -1.874 22.120 1.00 93.31 179 ALA A N 1
ATOM 1368 C CA . ALA A 1 179 ? -3.513 -2.587 23.362 1.00 93.31 179 ALA A CA 1
ATOM 1369 C C . ALA A 1 179 ? -4.910 -3.239 23.350 1.00 93.31 179 ALA A C 1
ATOM 1371 O O . ALA A 1 179 ? -5.124 -4.252 24.009 1.00 93.31 179 ALA A O 1
ATOM 1372 N N . ALA A 1 180 ? -5.846 -2.683 22.573 1.00 90.12 180 ALA A N 1
ATOM 1373 C CA . ALA A 1 180 ? -7.211 -3.188 22.419 1.00 90.12 180 ALA A CA 1
ATOM 1374 C C . ALA A 1 180 ? -7.318 -4.473 21.563 1.00 90.12 180 ALA A C 1
ATOM 1376 O O . ALA A 1 180 ? -8.420 -4.981 21.359 1.00 90.12 180 ALA A O 1
ATOM 1377 N N . GLY A 1 181 ? -6.197 -5.004 21.061 1.00 93.44 181 GLY A N 1
ATOM 1378 C CA . GLY A 1 181 ? -6.136 -6.228 20.262 1.00 93.44 181 GLY A CA 1
ATOM 1379 C C . GLY A 1 181 ? -5.737 -5.986 18.803 1.00 93.44 181 GLY A C 1
ATOM 1380 O O . GLY A 1 181 ? -5.493 -4.850 18.398 1.00 93.44 181 GLY A O 1
ATOM 1381 N N . PRO A 1 182 ? -5.647 -7.049 17.985 1.00 95.88 182 PRO A N 1
ATOM 1382 C CA . PRO A 1 182 ? -5.169 -6.930 16.615 1.00 95.88 182 PRO A CA 1
ATOM 1383 C C . PRO A 1 182 ? -6.152 -6.147 15.738 1.00 95.88 182 PRO A C 1
ATOM 1385 O O . PRO A 1 182 ? -7.374 -6.342 15.794 1.00 95.88 182 PRO A O 1
ATOM 1388 N N . CYS A 1 183 ? -5.587 -5.286 14.896 1.00 98.12 183 CYS A N 1
ATOM 1389 C CA . CYS A 1 183 ? -6.278 -4.702 13.754 1.00 98.12 183 CYS A CA 1
ATOM 1390 C C . CYS A 1 183 ? -6.408 -5.743 12.632 1.00 98.12 183 CYS A C 1
ATOM 1392 O O . CYS A 1 183 ? -5.688 -6.740 12.619 1.00 98.12 183 CYS A O 1
ATOM 1394 N N . LYS A 1 184 ? -7.319 -5.513 11.685 1.00 98.06 184 LYS A N 1
ATOM 1395 C CA . LYS A 1 184 ? -7.627 -6.462 10.608 1.00 98.06 184 LYS A CA 1
ATOM 1396 C C . LYS A 1 184 ? -7.779 -5.751 9.266 1.00 98.06 184 LYS A C 1
ATOM 1398 O O . LYS A 1 184 ? -8.285 -4.631 9.217 1.00 98.06 184 LYS A O 1
ATOM 1403 N N . ALA A 1 185 ? -7.357 -6.416 8.199 1.00 98.38 185 ALA A N 1
ATOM 1404 C CA . ALA A 1 185 ? -7.620 -6.053 6.817 1.00 98.38 185 ALA A CA 1
ATOM 1405 C C . ALA A 1 185 ? -8.441 -7.168 6.145 1.00 98.38 185 ALA A C 1
ATOM 1407 O O . ALA A 1 185 ? -8.199 -8.351 6.384 1.00 98.38 185 ALA A O 1
ATOM 1408 N N . THR A 1 186 ? -9.433 -6.805 5.333 1.00 98.31 186 THR A N 1
ATOM 1409 C CA . THR A 1 186 ? -10.213 -7.751 4.518 1.00 98.31 186 THR A CA 1
ATOM 1410 C C . THR A 1 186 ? -10.292 -7.302 3.064 1.00 98.31 186 THR A C 1
ATOM 1412 O O . THR A 1 186 ? -10.276 -6.106 2.770 1.00 98.31 186 THR A O 1
ATOM 1415 N N . HIS A 1 187 ? -10.360 -8.278 2.159 1.00 97.62 187 HIS A N 1
ATOM 1416 C CA . HIS A 1 187 ? -10.534 -8.074 0.725 1.00 97.62 187 HIS A CA 1
ATOM 1417 C C . HIS A 1 187 ? -11.929 -8.549 0.317 1.00 97.62 187 HIS A C 1
ATOM 1419 O O . HIS A 1 187 ? -12.130 -9.737 0.056 1.00 97.62 187 HIS A O 1
ATOM 1425 N N . ALA A 1 188 ? -12.910 -7.652 0.345 1.00 97.31 188 ALA A N 1
ATOM 1426 C CA . ALA A 1 188 ? -14.300 -7.994 0.076 1.00 97.31 188 ALA A CA 1
ATOM 1427 C C . ALA A 1 188 ? -15.106 -6.789 -0.419 1.00 97.31 188 ALA A C 1
ATOM 1429 O O . ALA A 1 188 ? -14.770 -5.629 -0.167 1.00 97.31 188 ALA A O 1
ATOM 1430 N N . ASP A 1 189 ? -16.224 -7.079 -1.085 1.00 95.81 189 ASP A N 1
ATOM 1431 C CA . ASP A 1 189 ? -17.249 -6.072 -1.335 1.00 95.81 189 ASP A CA 1
ATOM 1432 C C . ASP A 1 189 ? -17.815 -5.551 -0.003 1.00 95.81 189 ASP A C 1
ATOM 1434 O O . ASP A 1 189 ? -18.133 -6.328 0.902 1.00 95.81 189 ASP A O 1
ATOM 1438 N N . ALA A 1 190 ? -17.944 -4.227 0.112 1.00 95.00 190 ALA A N 1
ATOM 1439 C CA . ALA A 1 190 ? -18.353 -3.574 1.352 1.00 95.00 190 ALA A CA 1
ATOM 1440 C C . ALA A 1 190 ? -19.766 -3.982 1.807 1.00 95.00 190 ALA A C 1
ATOM 1442 O O . ALA A 1 190 ? -20.006 -4.094 3.007 1.00 95.00 190 ALA A O 1
ATOM 1443 N N . VAL A 1 191 ? -20.697 -4.223 0.876 1.00 95.19 191 VAL A N 1
ATOM 1444 C CA . VAL A 1 191 ? -22.066 -4.653 1.202 1.00 95.19 191 VAL A CA 1
ATOM 1445 C C . VAL A 1 191 ? -22.071 -6.107 1.663 1.00 95.19 191 VAL A C 1
ATOM 1447 O O . VAL A 1 191 ? -22.807 -6.446 2.588 1.00 95.19 191 VAL A O 1
ATOM 1450 N N . ALA A 1 192 ? -21.239 -6.951 1.050 1.00 96.56 192 ALA A N 1
ATOM 1451 C CA . ALA A 1 192 ? -21.130 -8.359 1.417 1.00 96.56 192 ALA A CA 1
ATOM 1452 C C . ALA A 1 192 ? -20.516 -8.558 2.811 1.00 96.56 192 ALA A C 1
ATOM 1454 O O . ALA A 1 192 ? -21.025 -9.372 3.575 1.00 96.56 192 ALA A O 1
ATOM 1455 N N . ILE A 1 193 ? -19.462 -7.806 3.152 1.00 96.56 193 ILE A N 1
ATOM 1456 C CA . ILE A 1 193 ? -18.734 -7.976 4.420 1.00 96.56 193 ILE A CA 1
ATOM 1457 C C . ILE A 1 193 ? -19.372 -7.226 5.595 1.00 96.56 193 ILE A C 1
ATOM 1459 O O . ILE A 1 193 ? -19.160 -7.605 6.742 1.00 96.56 193 ILE A O 1
ATOM 1463 N N . ALA A 1 194 ? -20.157 -6.169 5.347 1.00 95.25 194 ALA A N 1
ATOM 1464 C CA . ALA A 1 194 ? -20.736 -5.341 6.410 1.00 95.25 194 ALA A CA 1
ATOM 1465 C C . ALA A 1 194 ? -21.491 -6.129 7.506 1.00 95.25 194 ALA A C 1
ATOM 1467 O O . ALA A 1 194 ? -21.319 -5.781 8.674 1.00 95.25 194 ALA A O 1
ATOM 1468 N N . PRO A 1 195 ? -22.273 -7.190 7.205 1.00 96.31 195 PRO A N 1
ATOM 1469 C CA . PRO A 1 195 ? -22.940 -7.995 8.232 1.00 96.31 195 PRO A CA 1
ATOM 1470 C C . PRO A 1 195 ? -21.993 -8.805 9.132 1.00 96.31 195 PRO A C 1
ATOM 1472 O O . PRO A 1 195 ? -22.419 -9.270 10.184 1.00 96.31 195 PRO A O 1
ATOM 1475 N N . GLU A 1 196 ? -20.737 -9.006 8.722 1.00 94.44 196 GLU A N 1
ATOM 1476 C CA . GLU A 1 196 ? -19.733 -9.794 9.453 1.00 94.44 196 GLU A CA 1
ATOM 1477 C C . GLU A 1 196 ? -18.864 -8.941 10.394 1.00 94.44 196 GLU A C 1
ATOM 1479 O O . GLU A 1 196 ? -18.045 -9.483 11.142 1.00 94.44 196 GLU A O 1
ATOM 1484 N N . ILE A 1 197 ? -19.000 -7.611 10.345 1.00 94.19 197 ILE A N 1
ATOM 1485 C CA . ILE A 1 197 ? -18.143 -6.685 11.086 1.00 94.19 197 ILE A CA 1
ATOM 1486 C C . ILE A 1 197 ? -18.883 -6.119 12.296 1.00 94.19 197 ILE A C 1
ATOM 1488 O O . ILE A 1 197 ? -19.881 -5.415 12.168 1.00 94.19 197 ILE A O 1
ATOM 1492 N N . GLU A 1 198 ? -18.311 -6.343 13.478 1.00 94.44 198 GLU A N 1
ATOM 1493 C CA . GLU A 1 198 ? -18.681 -5.641 14.706 1.00 94.44 198 GLU A CA 1
ATOM 1494 C C . GLU A 1 198 ? -17.688 -4.500 14.970 1.00 94.44 198 GLU A C 1
ATOM 1496 O O . GLU A 1 198 ? -16.476 -4.719 15.073 1.00 94.44 198 GLU A O 1
ATOM 1501 N N . ALA A 1 199 ? -18.196 -3.270 15.065 1.00 96.50 199 ALA A N 1
ATOM 1502 C CA . ALA A 1 199 ? -17.410 -2.075 15.360 1.00 96.50 199 ALA A CA 1
ATOM 1503 C C . ALA A 1 199 ? -18.244 -1.047 16.140 1.00 96.50 199 ALA A C 1
ATOM 1505 O O . ALA A 1 199 ? -19.457 -0.956 15.955 1.00 96.50 199 ALA A O 1
ATOM 1506 N N . ASP A 1 200 ? -17.579 -0.242 16.969 1.00 97.62 200 ASP A N 1
ATOM 1507 C CA . ASP A 1 200 ? -18.205 0.837 17.745 1.00 97.62 200 ASP A CA 1
ATOM 1508 C C . ASP A 1 200 ? -18.502 2.067 16.870 1.00 97.62 200 ASP A C 1
ATOM 1510 O O . ASP A 1 200 ? -19.416 2.844 17.149 1.00 97.62 200 ASP A O 1
ATOM 1514 N N . LEU A 1 201 ? -17.722 2.252 15.799 1.00 97.69 201 LEU A N 1
ATOM 1515 C CA . LEU A 1 201 ? -17.891 3.327 14.824 1.00 97.69 201 LEU A CA 1
ATOM 1516 C C . LEU A 1 201 ? -17.526 2.843 13.419 1.00 97.69 201 LEU A C 1
ATOM 1518 O O . LEU A 1 201 ? -16.531 2.146 13.228 1.00 97.69 201 LEU A O 1
ATOM 1522 N N . VAL A 1 202 ? -18.302 3.265 12.421 1.00 96.69 202 VAL A N 1
ATOM 1523 C CA . VAL A 1 202 ? -18.033 2.982 11.005 1.00 96.69 202 VAL A CA 1
ATOM 1524 C C . VAL A 1 202 ? -17.740 4.287 10.266 1.00 96.69 202 VAL A C 1
ATOM 1526 O O . VAL A 1 202 ? -18.539 5.223 10.294 1.00 96.69 202 VAL A O 1
ATOM 1529 N N . TYR A 1 203 ? -16.592 4.343 9.596 1.00 95.25 203 TYR A N 1
ATOM 1530 C CA . TYR A 1 203 ? -16.217 5.390 8.654 1.00 95.25 203 TYR A CA 1
ATOM 1531 C C . TYR A 1 203 ? -16.543 4.929 7.227 1.00 95.25 203 TYR A C 1
ATOM 1533 O O . TYR A 1 203 ? -16.104 3.865 6.788 1.00 95.25 203 TYR A O 1
ATOM 1541 N N . LEU A 1 204 ? -17.333 5.733 6.509 1.00 92.88 204 LEU A N 1
ATOM 1542 C CA . LEU A 1 204 ? -17.783 5.445 5.147 1.00 92.88 204 LEU A CA 1
ATOM 1543 C C . LEU A 1 204 ? -17.363 6.560 4.195 1.00 92.88 204 LEU A C 1
ATOM 1545 O O . LEU A 1 204 ? -17.742 7.720 4.359 1.00 92.88 204 LEU A O 1
ATOM 1549 N N . ASP A 1 205 ? -16.619 6.173 3.168 1.00 89.50 205 ASP A N 1
ATOM 1550 C CA . ASP A 1 205 ? -16.056 7.064 2.156 1.00 89.50 205 ASP A CA 1
ATOM 1551 C C . ASP A 1 205 ? -16.047 6.360 0.789 1.00 89.50 205 ASP A C 1
ATOM 1553 O O . ASP A 1 205 ? -14.984 6.083 0.230 1.00 89.50 205 ASP A O 1
ATOM 1557 N N . PRO A 1 206 ? -17.232 5.966 0.280 1.00 87.69 206 PRO A N 1
ATOM 1558 C CA . PRO A 1 206 ? -17.335 5.236 -0.974 1.00 87.69 206 PRO A CA 1
ATOM 1559 C C . PRO A 1 206 ? -16.885 6.105 -2.161 1.00 87.69 206 PRO A C 1
ATOM 1561 O O . PRO A 1 206 ? -16.924 7.337 -2.087 1.00 87.69 206 PRO A O 1
ATOM 1564 N N . PRO A 1 207 ? -16.501 5.490 -3.293 1.00 78.31 207 PRO A N 1
ATOM 1565 C CA . PRO A 1 207 ? -16.111 6.224 -4.490 1.00 78.31 207 PRO A CA 1
ATOM 1566 C C . PRO A 1 207 ? -17.227 7.178 -4.950 1.00 78.31 207 PRO A C 1
ATOM 1568 O O . PRO A 1 207 ? -18.364 6.778 -5.182 1.00 78.31 207 PRO A O 1
ATOM 1571 N N . TYR A 1 208 ? -16.886 8.460 -5.100 1.00 68.06 208 TYR A N 1
ATOM 1572 C CA . TYR A 1 208 ? -17.848 9.535 -5.392 1.00 68.06 208 TYR A CA 1
ATOM 1573 C C . TYR A 1 208 ? -18.085 9.795 -6.885 1.00 68.06 208 TYR A C 1
ATOM 1575 O O . TYR A 1 208 ? -18.836 10.701 -7.244 1.00 68.06 208 TYR A O 1
ATOM 1583 N N . ASN A 1 209 ? -17.398 9.076 -7.774 1.00 66.25 209 ASN A N 1
ATOM 1584 C CA . ASN A 1 209 ? -17.463 9.312 -9.211 1.00 66.25 209 ASN A CA 1
ATOM 1585 C C . ASN A 1 209 ? -17.425 8.001 -10.007 1.00 66.25 209 ASN A C 1
ATOM 1587 O O . ASN A 1 209 ? -17.163 6.928 -9.474 1.00 66.25 209 ASN A O 1
ATOM 1591 N N . GLN A 1 210 ? -17.688 8.106 -11.308 1.00 65.81 210 GLN A N 1
ATOM 1592 C CA . GLN A 1 210 ? -17.684 6.969 -12.232 1.00 65.81 210 GLN A CA 1
ATOM 1593 C C . GLN A 1 210 ? -16.267 6.519 -12.632 1.00 65.81 210 GLN A C 1
ATOM 1595 O O . GLN A 1 210 ? -16.125 5.618 -13.458 1.00 65.81 210 GLN A O 1
ATOM 1600 N N . HIS A 1 211 ? -15.209 7.153 -12.108 1.00 67.25 211 HIS A N 1
ATOM 1601 C CA . HIS A 1 211 ? -13.852 6.771 -12.473 1.00 67.25 211 HIS A CA 1
ATOM 1602 C C . HIS A 1 211 ? -13.508 5.439 -11.813 1.00 67.25 211 HIS A C 1
ATOM 1604 O O . HIS A 1 211 ? -13.517 5.308 -10.591 1.00 67.25 211 HIS A O 1
ATOM 1610 N N . SER A 1 212 ? -13.155 4.456 -12.637 1.00 76.06 212 SER A N 1
ATOM 1611 C CA . SER A 1 212 ? -12.655 3.177 -12.148 1.00 76.06 212 SER A CA 1
ATOM 1612 C C . SER A 1 212 ? -11.326 3.390 -11.421 1.00 76.06 212 SER A C 1
ATOM 1614 O O . SER A 1 212 ? -10.340 3.818 -12.027 1.00 76.06 212 SER A O 1
ATOM 1616 N N . TYR A 1 213 ? -11.296 3.095 -10.120 1.00 78.88 213 TYR A N 1
ATOM 1617 C CA . TYR A 1 213 ? -10.060 3.085 -9.336 1.00 78.88 213 TYR A CA 1
ATOM 1618 C C . TYR A 1 213 ? -9.068 2.073 -9.907 1.00 78.88 213 TYR A C 1
ATOM 1620 O O . TYR A 1 213 ? -7.916 2.432 -10.134 1.00 78.88 213 TYR A O 1
ATOM 1628 N N . LEU A 1 214 ? -9.547 0.887 -10.289 1.00 81.25 214 LEU A N 1
ATOM 1629 C CA . LEU A 1 214 ? -8.766 -0.091 -11.038 1.00 81.25 214 LEU A CA 1
ATOM 1630 C C . LEU A 1 214 ? -8.169 0.519 -12.315 1.00 81.25 214 LEU A C 1
ATOM 1632 O O . LEU A 1 214 ? -6.964 0.464 -12.519 1.00 81.25 214 LEU A O 1
ATOM 1636 N N . GLY A 1 215 ? -8.972 1.197 -13.141 1.00 79.31 215 GLY A N 1
ATOM 1637 C CA . GLY A 1 215 ? -8.472 1.858 -14.353 1.00 79.31 215 GLY A CA 1
ATOM 1638 C C . GLY A 1 215 ? -7.378 2.899 -14.080 1.00 79.31 215 GLY A C 1
ATOM 1639 O O . GLY A 1 215 ? -6.434 3.025 -14.859 1.00 79.31 215 GLY A O 1
ATOM 1640 N N . ASN A 1 216 ? -7.461 3.600 -12.948 1.00 84.00 216 ASN A N 1
ATOM 1641 C CA . ASN A 1 216 ? -6.484 4.605 -12.538 1.00 84.00 216 ASN A CA 1
ATOM 1642 C C . ASN A 1 216 ? -5.213 4.035 -11.906 1.00 84.00 216 ASN A C 1
ATOM 1644 O O . ASN A 1 216 ? -4.201 4.725 -11.981 1.00 84.00 216 ASN A O 1
ATOM 1648 N N . TYR A 1 217 ? -5.281 2.852 -11.285 1.00 86.94 217 TYR A N 1
ATOM 1649 C CA . TYR A 1 217 ? -4.248 2.283 -10.405 1.00 86.94 217 TYR A CA 1
ATOM 1650 C C . TYR A 1 217 ? -3.818 0.858 -10.774 1.00 86.94 217 TYR A C 1
ATOM 1652 O O . TYR A 1 217 ? -3.134 0.201 -9.998 1.00 86.94 217 TYR A O 1
ATOM 1660 N N . HIS A 1 218 ? -4.166 0.395 -11.972 1.00 89.31 218 HIS A N 1
ATOM 1661 C CA . HIS A 1 218 ? -3.962 -0.978 -12.444 1.00 89.31 218 HIS A CA 1
ATOM 1662 C C . HIS A 1 218 ? -2.513 -1.486 -12.406 1.00 89.31 218 HIS A C 1
ATOM 1664 O O . HIS A 1 218 ? -2.312 -2.689 -12.422 1.00 89.31 218 HIS A O 1
ATOM 1670 N N . CYS A 1 219 ? -1.490 -0.623 -12.353 1.00 89.81 219 CYS A N 1
ATOM 1671 C CA . CYS A 1 219 ? -0.104 -1.082 -12.161 1.00 89.81 219 CYS A CA 1
ATOM 1672 C C . CYS A 1 219 ? 0.149 -1.712 -10.779 1.00 89.81 219 CYS A C 1
ATOM 1674 O O . CYS A 1 219 ? 1.216 -2.292 -10.554 1.00 89.81 219 CYS A O 1
ATOM 1676 N N . TRP A 1 220 ? -0.762 -1.484 -9.831 1.00 90.94 220 TRP A N 1
ATOM 1677 C CA . TRP A 1 220 ? -0.650 -1.936 -8.449 1.00 90.94 220 TRP A CA 1
ATOM 1678 C C . TRP A 1 220 ? -1.426 -3.212 -8.152 1.00 90.94 220 TRP A C 1
ATOM 1680 O O . TRP A 1 220 ? -1.113 -3.845 -7.147 1.00 90.94 220 TRP A O 1
ATOM 1690 N N . GLU A 1 221 ? -2.396 -3.567 -8.995 1.00 87.06 221 GLU A N 1
ATOM 1691 C CA . GLU A 1 221 ? -2.983 -4.913 -8.991 1.00 87.06 221 GLU A CA 1
ATOM 1692 C C . GLU A 1 221 ? -1.958 -5.944 -9.473 1.00 87.06 221 GLU A C 1
ATOM 1694 O O . GLU A 1 221 ? -1.923 -7.040 -8.878 1.00 87.06 221 GLU A O 1
#

Solvent-accessible surface area (backbone atoms only — not comparable to full-atom values): 11892 Å² total; per-residue (Å²): 126,63,76,57,86,88,59,54,78,90,47,43,69,58,56,50,51,51,50,43,70,76,34,76,88,51,55,37,37,29,26,48,50,30,48,78,18,59,66,45,30,54,39,35,75,72,45,26,22,28,40,30,22,11,72,46,68,43,25,21,34,35,17,22,22,37,40,29,28,34,29,85,80,40,51,69,62,45,50,53,52,52,57,54,52,73,66,58,70,65,36,79,42,69,55,14,46,57,39,22,69,77,32,48,38,31,36,52,75,48,19,11,41,51,28,31,41,52,56,50,53,64,74,62,70,55,58,72,44,58,40,19,39,53,52,46,17,48,51,39,21,49,59,64,20,35,14,46,90,63,40,68,77,53,51,49,97,58,81,35,80,48,22,77,45,80,68,57,80,51,86,64,89,47,38,61,69,32,92,80,38,84,30,38,49,39,78,40,53,53,80,75,47,50,87,78,60,87,56,83,41,77,51,85,62,72,87,90,60,91,71,54,61,60,64,34,47,55,93,57,101

Sequence (221 aa):
MIKYIGSKRALLGQVSATVAALLPQGGTVCDLFSGSARVGHALKGQGFRVWSNDHNAYAHTLATAYVQADRGRWLEQAEAVLTELRTVTPERGWFTKAFCEDARFFHPDNGAIIDAMRERIAAMALEPELEAIALVALMEAADRVDSTAGLQMAYMKAWAPRALKTLELRMPDILPGVAAGPCKATHADAVAIAPEIEADLVYLDPPYNQHSYLGNYHCWE

Nearest PDB structures (foldseek):
  1ws6-assembly1_A  TM=7.040E-01  e=4.780E-02  Thermus thermophilus HB8
  2nxj-assembly2_B  TM=7.169E-01  e=6.425E-02  Thermus thermophilus HB8
  6uk5-assembly1_B  TM=6.625E-01  e=1.386E-01  Micromonospora echinospora
  4azt-assembly1_A  TM=5.736E-01  e=9.162E-02  Escherichia coli
  4ax8-assembly1_A  TM=5.706E-01  e=1.231E-01  Escherichia coli

Secondary structure (DSSP, 8-state):
----TT-GGGTHHHHHHHHHHH-TT--EEEETT-TTTHHHHHHHHTT-EEEEEESSHHHHHHHIIIII--HHHHHHHHHHHHHHHTTPPP---HHHIIIIIIS-SB-HHHHHHHHHHHHHHHHHT--HHHHHHHHHHHHHHHHHTB-BSSSTT-B-SS--GGGGSPP------PPPPBTTB--EEEES-HHHHGGG---SEEE-----SS--HHHHHTT--

pLDDT: mean 94.45, std 6.47, range [65.81, 98.88]

Mean predicted aligned error: 3.6 Å

Radius of gyration: 17.73 Å; Cα contacts (8 Å, |Δi|>4): 404; chains: 1; bounding box: 43×35×50 Å